Protein AF-A0A7S1YFI0-F1 (afdb_monomer_lite)

Foldseek 3Di:
DDPVVVVVVVVVVVVVVVVLVVVLVVLVVVLVVLVVVLVVLVVVVVVLVVVLVVLVVVLVVLVVVLVVLVVVDDDPVSVVVNVVSVVVNVVSVVVNVVSVPPPVVSVVVSVVSVVVSVVSVVVSVVSVVVVVVVVVVVVVVVVVVVVVVVVDPDDDDDDDDDPPVVVVVVVVVVVVVVVVVVVVVVVVVVVVVVVVVVVVVVVVVVVVVVVVVVVVVVVVVVVVVVVVVVVVVVVVVVVVVVVVVVVVVVVVVVVVVVVVVVVVVVVVVVVVVVVVVVVVVVVVVVVVVVVVVVVVVVVVVVVVVVVVVVVVVVVVVVVVVVVVVVVVVVVVVD

Radius of gyration: 66.0 Å; chains: 1; bounding box: 142×29×218 Å

Secondary structure (DSSP, 8-state):
--HHHHHHHHHHHHHHHHHHHHHHHHHHHHHHHHHHHHHHHHHHHHHHHHHHHHHHHHHHHHHHHHHHHHHT---HHHHHHHHHHHHHHHHHHHHHHHHSS--HHHHHHHHHHHHHHHHHHHHHHHHHHHHHHHHHHHHHHHHHHHHHHTT---------S-HHHHHHHHHHHHHHHHHHHHHHHHHHHHHHHHHHHHHHHHHHHHHHHHHHHHHHHHHHHHHHHHHHHHHHHHHHHHHHHHHHHHHHHHHHHHHHHHHHHHHHHHHHHHHHHHHHHHHHHHHHHHHHHHHHHHHHHHHHHHHHHHHHHHHHHHHHHHHHHHHHHHHHHHHHT-

pLDDT: mean 72.21, std 14.84, range [35.88, 96.75]

Structure (mmCIF, N/CA/C/O backbone):
data_AF-A0A7S1YFI0-F1
#
_entry.id   AF-A0A7S1YFI0-F1
#
loop_
_atom_site.group_PDB
_atom_site.id
_atom_site.type_symbol
_atom_site.label_atom_id
_atom_site.label_alt_id
_atom_site.label_comp_id
_atom_site.label_asym_id
_atom_site.label_entity_id
_atom_site.label_seq_id
_atom_site.pdbx_PDB_ins_code
_atom_site.Cartn_x
_atom_site.Cartn_y
_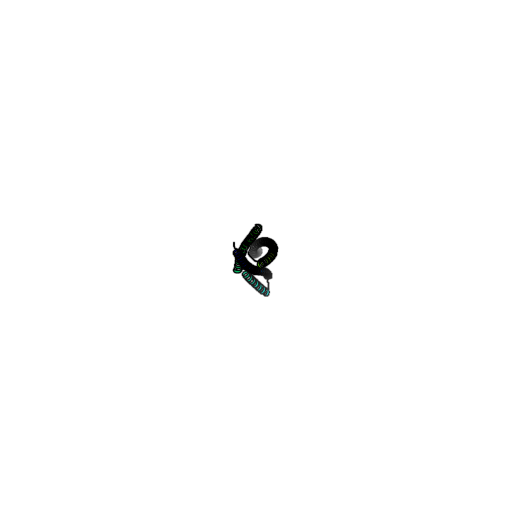atom_site.Cartn_z
_atom_site.occupancy
_atom_site.B_iso_or_equiv
_atom_site.auth_seq_id
_atom_site.auth_comp_id
_atom_site.auth_asym_id
_atom_site.auth_atom_id
_atom_site.pdbx_PDB_model_num
ATOM 1 N N . MET A 1 1 ? 54.378 -9.263 -63.461 1.00 46.38 1 MET A N 1
ATOM 2 C CA . MET A 1 1 ? 52.920 -9.488 -63.577 1.00 46.38 1 MET A CA 1
ATOM 3 C C . MET A 1 1 ? 52.459 -8.935 -64.912 1.00 46.38 1 MET A C 1
ATOM 5 O O . MET A 1 1 ? 52.900 -7.852 -65.271 1.00 46.38 1 MET A O 1
ATOM 9 N N . SER A 1 2 ? 51.652 -9.676 -65.674 1.00 42.69 2 SER A N 1
ATOM 10 C CA . SER A 1 2 ? 51.083 -9.164 -66.926 1.00 42.69 2 SER A CA 1
ATOM 11 C C . SER A 1 2 ? 49.964 -8.160 -66.623 1.00 42.69 2 SER A C 1
ATOM 13 O O . SER A 1 2 ? 49.268 -8.286 -65.617 1.00 42.69 2 SER A O 1
ATOM 15 N N . ILE A 1 3 ? 49.768 -7.175 -67.504 1.00 45.53 3 ILE A N 1
ATOM 16 C CA . ILE A 1 3 ? 48.687 -6.177 -67.394 1.00 45.53 3 ILE A CA 1
ATOM 17 C C . ILE A 1 3 ? 47.308 -6.860 -67.301 1.00 45.53 3 ILE A C 1
ATOM 19 O O . ILE A 1 3 ? 46.443 -6.390 -66.566 1.00 45.53 3 ILE A O 1
ATOM 23 N N . SER A 1 4 ? 47.128 -8.007 -67.967 1.00 50.00 4 SER A N 1
ATOM 24 C CA . SER A 1 4 ? 45.922 -8.838 -67.840 1.00 50.00 4 SER A CA 1
ATOM 25 C C . SER A 1 4 ? 45.726 -9.412 -66.433 1.00 50.00 4 SER A C 1
ATOM 27 O O . SER A 1 4 ? 44.608 -9.369 -65.934 1.00 50.00 4 SER A O 1
ATOM 29 N N . GLY A 1 5 ? 46.791 -9.859 -65.754 1.00 45.31 5 GLY A N 1
ATOM 30 C CA . GLY A 1 5 ? 46.689 -10.382 -64.384 1.00 45.31 5 GLY A CA 1
ATOM 31 C C . GLY A 1 5 ? 46.250 -9.320 -63.370 1.00 45.31 5 GLY A C 1
ATOM 32 O O . GLY A 1 5 ? 45.408 -9.585 -62.522 1.00 45.31 5 GLY A O 1
ATOM 33 N N . LEU A 1 6 ? 46.726 -8.079 -63.520 1.00 48.00 6 LEU A N 1
ATOM 34 C CA . LEU A 1 6 ? 46.304 -6.952 -62.673 1.00 48.00 6 LEU A CA 1
ATOM 35 C C . LEU A 1 6 ? 44.862 -6.486 -62.953 1.00 48.00 6 LEU A C 1
ATOM 37 O O . LEU A 1 6 ? 44.230 -5.874 -62.090 1.00 48.00 6 LEU A O 1
ATOM 41 N N . GLN A 1 7 ? 44.338 -6.724 -64.160 1.00 46.34 7 GLN A N 1
ATOM 42 C CA . GLN A 1 7 ? 42.940 -6.433 -64.498 1.00 46.34 7 GLN A CA 1
ATOM 43 C C . GLN A 1 7 ? 41.982 -7.493 -63.945 1.00 46.34 7 GLN A C 1
ATOM 45 O O . GLN A 1 7 ? 40.909 -7.131 -63.464 1.00 46.34 7 GLN A O 1
ATOM 50 N N . GLU A 1 8 ? 42.376 -8.767 -63.970 1.00 54.53 8 GLU A N 1
ATOM 51 C CA . GLU A 1 8 ? 41.622 -9.864 -63.351 1.00 54.53 8 GLU A CA 1
ATOM 52 C C . GLU A 1 8 ? 41.563 -9.718 -61.826 1.00 54.53 8 GLU A C 1
ATOM 54 O O . GLU A 1 8 ? 40.485 -9.809 -61.244 1.00 54.53 8 GLU A O 1
ATOM 59 N N . GLU A 1 9 ? 42.680 -9.376 -61.183 1.00 51.25 9 GLU A N 1
ATOM 60 C CA . GLU A 1 9 ? 42.751 -9.148 -59.733 1.00 51.25 9 GLU A CA 1
ATOM 61 C C . GLU A 1 9 ? 41.905 -7.938 -59.292 1.00 51.25 9 GLU A C 1
ATOM 63 O O . GLU A 1 9 ? 41.183 -7.994 -58.298 1.00 51.25 9 GLU A O 1
ATOM 68 N N . LYS A 1 10 ? 41.877 -6.863 -60.096 1.00 52.34 10 LYS A N 1
ATOM 69 C CA . LYS A 1 10 ? 40.980 -5.717 -59.866 1.00 52.34 10 LYS A CA 1
ATOM 70 C C . LYS A 1 10 ? 39.500 -6.100 -59.982 1.00 52.34 10 LYS A C 1
ATOM 72 O O . LYS A 1 10 ? 38.687 -5.611 -59.201 1.00 52.34 10 LYS A O 1
ATOM 77 N N . LEU A 1 11 ? 39.133 -6.918 -60.970 1.00 58.50 11 LEU A N 1
ATOM 78 C CA . LEU A 1 11 ? 37.756 -7.401 -61.129 1.00 58.50 11 LEU A CA 1
ATOM 79 C C . LEU A 1 11 ? 37.345 -8.308 -59.962 1.00 58.50 11 LEU A C 1
ATOM 81 O O . LEU A 1 11 ? 36.217 -8.197 -59.487 1.00 58.50 11 LEU A O 1
ATOM 85 N N . HIS A 1 12 ? 38.268 -9.135 -59.466 1.00 57.12 12 HIS A N 1
ATOM 86 C CA . HIS A 1 12 ? 38.053 -9.985 -58.298 1.00 57.12 12 HIS A CA 1
ATOM 87 C C . HIS A 1 12 ? 37.793 -9.161 -57.029 1.00 57.12 12 HIS A C 1
ATOM 89 O O . HIS A 1 12 ? 36.761 -9.341 -56.388 1.00 57.12 12 HIS A O 1
ATOM 95 N N . LEU A 1 13 ? 38.657 -8.187 -56.723 1.00 54.78 13 LEU A N 1
ATOM 96 C CA . LEU A 1 13 ? 38.507 -7.313 -55.551 1.00 54.78 13 LEU A CA 1
ATOM 97 C C . LEU A 1 13 ? 37.225 -6.467 -55.607 1.00 54.78 13 LEU A C 1
ATOM 99 O O . LEU A 1 13 ? 36.576 -6.242 -54.589 1.00 54.78 13 LEU A O 1
ATOM 103 N N . LEU A 1 14 ? 36.819 -6.012 -56.799 1.00 54.78 14 LEU A N 1
ATOM 104 C CA . LEU A 1 14 ? 35.544 -5.305 -56.975 1.00 54.78 14 LEU A CA 1
ATOM 105 C C . LEU A 1 14 ? 34.332 -6.222 -56.750 1.00 54.78 14 LEU A C 1
ATOM 107 O O . LEU A 1 14 ? 33.317 -5.763 -56.227 1.00 54.78 14 LEU A O 1
ATOM 111 N N . SER A 1 15 ? 34.434 -7.499 -57.127 1.00 55.19 15 SER A N 1
ATOM 112 C CA . SER A 1 15 ? 33.397 -8.501 -56.868 1.00 55.19 15 SER A CA 1
ATOM 113 C C . SER A 1 15 ? 33.282 -8.821 -55.378 1.00 55.19 15 SER A C 1
ATOM 115 O O . SER A 1 15 ? 32.170 -8.894 -54.860 1.00 55.19 15 SER A O 1
ATOM 117 N N . GLU A 1 16 ? 34.407 -8.977 -54.677 1.00 57.81 16 GLU A N 1
ATOM 118 C CA . GLU A 1 16 ? 34.433 -9.191 -53.223 1.00 57.81 16 GLU A CA 1
ATOM 119 C C . GLU A 1 16 ? 33.838 -7.999 -52.473 1.00 57.81 16 GLU A C 1
ATOM 121 O O . GLU A 1 16 ? 32.920 -8.182 -51.678 1.00 57.81 16 GLU A O 1
ATOM 126 N N . LEU A 1 17 ? 34.243 -6.772 -52.822 1.00 56.78 17 LEU A N 1
ATOM 127 C CA . LEU A 1 17 ? 33.685 -5.552 -52.234 1.00 56.78 17 LEU A CA 1
ATOM 128 C C . LEU A 1 17 ? 32.169 -5.427 -52.480 1.00 56.78 17 LEU A C 1
ATOM 130 O O . LEU A 1 17 ? 31.437 -4.891 -51.647 1.00 56.78 17 LEU A O 1
ATOM 134 N N . SER A 1 18 ? 31.679 -5.894 -53.632 1.00 58.00 18 SER A N 1
ATOM 135 C CA . SER A 1 18 ? 30.244 -5.902 -53.936 1.00 58.00 18 SER A CA 1
ATOM 136 C C . SER A 1 18 ? 29.481 -6.885 -53.048 1.00 58.00 18 SER A C 1
ATOM 138 O O . SER A 1 18 ? 28.455 -6.508 -52.486 1.00 58.00 18 SER A O 1
ATOM 140 N N . MET A 1 19 ? 29.986 -8.113 -52.891 1.00 63.28 19 MET A N 1
ATOM 141 C CA . MET A 1 19 ? 29.370 -9.126 -52.022 1.00 63.28 19 MET A CA 1
ATOM 142 C C . MET A 1 19 ? 29.400 -8.702 -50.552 1.00 63.28 19 MET A C 1
ATOM 144 O O . MET A 1 19 ? 28.425 -8.877 -49.827 1.00 63.28 19 MET A O 1
ATOM 148 N N . GLU A 1 20 ? 30.496 -8.087 -50.115 1.00 58.03 20 GLU A N 1
ATOM 149 C CA . GLU A 1 20 ? 30.641 -7.604 -48.747 1.00 58.03 20 GLU A CA 1
ATOM 150 C C . GLU A 1 20 ? 29.668 -6.452 -48.447 1.00 58.03 20 GLU A C 1
ATOM 152 O O . GLU A 1 20 ? 29.064 -6.411 -47.375 1.00 58.03 20 GLU A O 1
ATOM 157 N N . LYS A 1 21 ? 29.426 -5.544 -49.405 1.00 58.19 21 LYS A N 1
ATOM 158 C CA . LYS A 1 21 ? 28.393 -4.498 -49.277 1.00 58.19 21 LYS A CA 1
ATOM 159 C C . LYS A 1 21 ? 26.980 -5.070 -49.188 1.00 58.19 21 LYS A C 1
ATOM 161 O O . LYS A 1 21 ? 26.171 -4.555 -48.417 1.00 58.19 21 LYS A O 1
ATOM 166 N N . GLU A 1 22 ? 26.688 -6.114 -49.956 1.00 65.06 22 GLU A N 1
ATOM 167 C CA . GLU A 1 22 ? 25.392 -6.796 -49.923 1.00 65.06 22 GLU A CA 1
ATOM 168 C C . GLU A 1 22 ? 25.167 -7.451 -48.550 1.00 65.06 22 GLU A C 1
ATOM 170 O O . GLU A 1 22 ? 24.160 -7.165 -47.898 1.00 65.06 22 GLU A O 1
ATOM 175 N N . LEU A 1 23 ? 26.171 -8.166 -48.027 1.00 66.31 23 LEU A N 1
ATOM 176 C CA . LEU A 1 23 ? 26.149 -8.770 -46.689 1.00 66.31 23 LEU A CA 1
ATOM 177 C C . LEU A 1 23 ? 25.939 -7.730 -45.572 1.00 66.31 23 LEU A C 1
ATOM 179 O O . LEU A 1 23 ? 25.140 -7.934 -44.653 1.00 66.31 23 LEU A O 1
ATOM 183 N N . HIS A 1 24 ? 26.619 -6.583 -45.657 1.00 61.47 24 HIS A N 1
ATOM 184 C CA . HIS A 1 24 ? 26.425 -5.475 -44.719 1.00 61.47 24 HIS A CA 1
ATOM 185 C C . HIS A 1 24 ? 25.005 -4.907 -44.791 1.00 61.47 24 HIS A C 1
ATOM 187 O O . HIS A 1 24 ? 24.393 -4.659 -43.752 1.00 61.47 24 HIS A O 1
ATOM 193 N N . SER A 1 25 ? 24.461 -4.722 -45.998 1.00 63.81 25 SER A N 1
ATOM 194 C CA . SER A 1 25 ? 23.105 -4.195 -46.182 1.00 63.81 25 SER A CA 1
ATOM 195 C C . SER A 1 25 ? 22.034 -5.134 -45.616 1.00 63.81 25 SER A C 1
ATOM 197 O O . SER A 1 25 ? 21.112 -4.680 -44.935 1.00 63.81 25 SER A O 1
ATOM 199 N N . GLU A 1 26 ? 22.198 -6.447 -45.796 1.00 66.94 26 GLU A N 1
ATOM 200 C CA . GLU A 1 26 ? 21.314 -7.455 -45.210 1.00 66.94 26 GLU A CA 1
ATOM 201 C C . GLU A 1 26 ? 21.408 -7.477 -43.682 1.00 66.94 26 GLU A C 1
ATOM 203 O O . GLU A 1 26 ? 20.386 -7.569 -42.995 1.00 66.94 26 GLU A O 1
ATOM 208 N N . THR A 1 27 ? 22.622 -7.343 -43.140 1.00 62.91 27 THR A N 1
ATOM 209 C CA . THR A 1 27 ? 22.862 -7.334 -41.691 1.00 62.91 27 THR A CA 1
ATOM 210 C C . THR A 1 27 ? 22.254 -6.093 -41.031 1.00 62.91 27 THR A C 1
ATOM 212 O O . THR A 1 27 ? 21.595 -6.209 -39.997 1.00 62.91 27 THR A O 1
ATOM 215 N N . ILE A 1 28 ? 22.386 -4.919 -41.657 1.00 63.44 28 ILE A N 1
ATOM 216 C CA . ILE A 1 28 ? 21.744 -3.675 -41.202 1.00 63.44 28 ILE A CA 1
ATOM 217 C C . ILE A 1 28 ? 20.218 -3.817 -41.238 1.00 63.44 28 ILE A C 1
ATOM 219 O O . ILE A 1 28 ? 19.556 -3.557 -40.236 1.00 63.44 28 ILE A O 1
ATOM 223 N N . GLY A 1 29 ? 19.656 -4.311 -42.345 1.00 65.75 29 GLY A N 1
ATOM 224 C CA . GLY A 1 29 ? 18.208 -4.499 -42.459 1.00 65.75 29 GLY A CA 1
ATOM 225 C C . GLY A 1 29 ? 17.648 -5.531 -41.471 1.00 65.75 29 GLY A C 1
ATOM 226 O O . GLY A 1 29 ? 16.492 -5.434 -41.056 1.00 65.75 29 GLY A O 1
ATOM 227 N N . ARG A 1 30 ? 18.447 -6.526 -41.068 1.00 67.44 30 ARG A N 1
ATOM 228 C CA . ARG A 1 30 ? 18.089 -7.470 -40.002 1.00 67.44 30 ARG A CA 1
ATOM 229 C C . ARG A 1 30 ? 18.109 -6.801 -38.625 1.00 67.44 30 ARG A C 1
ATOM 231 O O . ARG A 1 30 ? 17.160 -6.983 -37.868 1.00 67.44 30 ARG A O 1
ATOM 238 N N . LEU A 1 31 ? 19.137 -6.008 -38.330 1.00 63.75 31 LEU A N 1
ATOM 239 C CA . LEU A 1 31 ? 19.248 -5.247 -37.083 1.00 63.75 31 LEU A CA 1
ATOM 240 C C . LEU A 1 31 ? 18.097 -4.261 -36.890 1.00 63.75 31 LEU A C 1
ATOM 242 O O . LEU A 1 31 ? 17.568 -4.146 -35.790 1.00 63.75 31 LEU A O 1
ATOM 246 N N . GLU A 1 32 ? 17.691 -3.561 -37.948 1.00 68.69 32 GLU A N 1
ATOM 247 C CA . GLU A 1 32 ? 16.555 -2.636 -37.898 1.00 68.69 32 GLU A CA 1
ATOM 248 C C . GLU A 1 32 ? 15.258 -3.369 -37.538 1.00 68.69 32 GLU A C 1
ATOM 250 O O . GLU A 1 32 ? 14.556 -2.951 -36.618 1.00 68.69 32 GLU A O 1
ATOM 255 N N . ARG A 1 33 ? 14.997 -4.526 -38.161 1.00 72.56 33 ARG A N 1
ATOM 256 C CA . ARG A 1 33 ? 13.838 -5.373 -37.828 1.00 72.56 33 ARG A CA 1
ATOM 257 C C . ARG A 1 33 ? 13.882 -5.899 -36.393 1.00 72.56 33 ARG A C 1
ATOM 259 O O . ARG A 1 33 ? 12.859 -5.923 -35.713 1.00 72.56 33 ARG A O 1
ATOM 266 N N . GLU A 1 34 ? 15.053 -6.319 -35.916 1.00 69.25 34 GLU A N 1
ATOM 267 C CA . GLU A 1 34 ? 15.227 -6.782 -34.534 1.00 69.25 34 GLU A CA 1
ATOM 268 C C . GLU A 1 34 ? 15.030 -5.630 -33.530 1.00 69.25 34 GLU A C 1
ATOM 270 O O . GLU A 1 34 ? 14.376 -5.813 -32.500 1.00 69.25 34 GLU A O 1
ATOM 275 N N . ARG A 1 35 ? 15.496 -4.416 -33.851 1.00 65.69 35 ARG A N 1
ATOM 276 C CA . ARG A 1 35 ? 15.254 -3.205 -33.049 1.00 65.69 35 ARG A CA 1
ATOM 277 C C . ARG A 1 35 ? 13.781 -2.815 -33.013 1.00 65.69 35 ARG A C 1
ATOM 279 O O . ARG A 1 35 ? 13.280 -2.495 -31.938 1.00 65.69 35 ARG A O 1
ATOM 286 N N . GLU A 1 36 ? 13.078 -2.879 -34.140 1.00 74.19 36 GLU A N 1
ATOM 287 C CA . GLU A 1 36 ? 11.632 -2.633 -34.202 1.00 74.19 36 GLU A CA 1
ATOM 288 C C . GLU A 1 36 ? 10.844 -3.646 -33.361 1.00 74.19 36 GLU A C 1
ATOM 290 O O . GLU A 1 36 ? 9.945 -3.261 -32.612 1.00 74.19 36 GLU A O 1
ATOM 295 N N . ALA A 1 37 ? 11.214 -4.929 -33.407 1.00 69.56 37 ALA A N 1
ATOM 296 C CA . ALA A 1 37 ? 10.586 -5.966 -32.589 1.00 69.56 37 ALA A CA 1
ATOM 297 C C . ALA A 1 37 ? 10.824 -5.745 -31.082 1.00 69.56 37 ALA A C 1
ATOM 299 O O . ALA A 1 37 ? 9.901 -5.876 -30.269 1.00 69.56 37 ALA A O 1
ATOM 300 N N . VAL A 1 38 ? 12.045 -5.356 -30.695 1.00 67.81 38 VAL A N 1
ATOM 301 C CA . VAL A 1 38 ? 12.356 -4.974 -29.308 1.00 67.81 38 VAL A CA 1
ATOM 302 C C . VAL A 1 38 ? 11.556 -3.735 -28.897 1.00 67.81 38 VAL A C 1
ATOM 304 O O . VAL A 1 38 ? 10.993 -3.724 -27.807 1.00 67.81 38 VAL A O 1
ATOM 307 N N . ALA A 1 39 ? 11.440 -2.726 -29.761 1.00 70.56 39 ALA A N 1
ATOM 308 C CA . ALA A 1 39 ? 10.664 -1.519 -29.480 1.00 70.56 39 ALA A CA 1
ATOM 309 C C . ALA A 1 39 ? 9.167 -1.825 -29.275 1.00 70.56 39 ALA A C 1
ATOM 311 O O . ALA A 1 39 ? 8.562 -1.359 -28.305 1.00 70.56 39 ALA A O 1
ATOM 312 N N . ALA A 1 40 ? 8.579 -2.659 -30.136 1.00 70.25 40 ALA A N 1
ATOM 313 C CA . ALA A 1 40 ? 7.179 -3.069 -30.039 1.00 70.25 40 ALA A CA 1
ATOM 314 C C . ALA A 1 40 ? 6.889 -3.845 -28.743 1.00 70.25 40 ALA A C 1
ATOM 316 O O . ALA A 1 40 ? 5.919 -3.555 -28.041 1.00 70.25 40 ALA A O 1
ATOM 317 N N . THR A 1 41 ? 7.762 -4.789 -28.381 1.00 67.25 41 THR A N 1
ATOM 318 C CA . THR A 1 41 ? 7.628 -5.556 -27.131 1.00 67.25 41 THR A CA 1
ATOM 319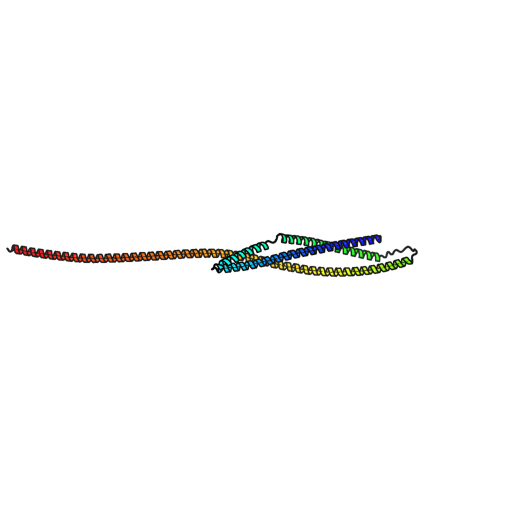 C C . THR A 1 41 ? 7.834 -4.681 -25.893 1.00 67.25 41 THR A C 1
ATOM 321 O O . THR A 1 41 ? 7.103 -4.833 -24.913 1.00 67.25 41 THR A O 1
ATOM 324 N N . THR A 1 42 ? 8.751 -3.705 -25.926 1.00 66.31 42 THR A N 1
ATOM 325 C CA . THR A 1 42 ? 8.888 -2.731 -24.828 1.00 66.31 42 THR A CA 1
ATOM 326 C C . THR A 1 42 ? 7.658 -1.845 -24.667 1.00 66.31 42 THR A C 1
ATOM 328 O O . THR A 1 42 ? 7.206 -1.668 -23.539 1.00 66.31 42 THR A O 1
ATOM 331 N N . ALA A 1 43 ? 7.075 -1.356 -25.765 1.00 71.00 43 ALA A N 1
ATOM 332 C CA . ALA A 1 43 ? 5.864 -0.540 -25.718 1.00 71.00 43 ALA A CA 1
ATOM 333 C C . ALA A 1 43 ? 4.666 -1.333 -25.164 1.00 71.00 43 ALA A C 1
ATOM 335 O O . ALA A 1 43 ? 3.899 -0.815 -24.356 1.00 71.00 43 ALA A O 1
ATOM 336 N N . SER A 1 44 ? 4.541 -2.612 -25.536 1.00 72.06 44 SER A N 1
ATOM 337 C CA . SER A 1 44 ? 3.521 -3.512 -24.982 1.00 72.06 44 SER A CA 1
ATOM 338 C C . SER A 1 44 ? 3.673 -3.684 -23.466 1.00 72.06 44 SER A C 1
ATOM 340 O O . SER A 1 44 ? 2.702 -3.549 -22.724 1.00 72.06 44 SER A O 1
ATOM 342 N N . LEU A 1 45 ? 4.901 -3.912 -22.984 1.00 69.81 45 LEU A N 1
ATOM 343 C CA . LEU A 1 45 ? 5.189 -4.042 -21.551 1.00 69.81 45 LEU A CA 1
ATOM 344 C C . LEU A 1 45 ? 4.957 -2.738 -20.773 1.00 69.81 45 LEU A C 1
ATOM 346 O O . LEU A 1 45 ? 4.578 -2.778 -19.604 1.00 69.81 45 LEU A O 1
ATOM 350 N N . GLU A 1 46 ? 5.206 -1.579 -21.382 1.00 73.19 46 GLU A N 1
ATOM 351 C CA . GLU A 1 46 ? 4.906 -0.278 -20.773 1.00 73.19 46 GLU A CA 1
ATOM 352 C C . GLU A 1 46 ? 3.397 -0.038 -20.666 1.00 73.19 46 GLU A C 1
ATOM 354 O O . GLU A 1 46 ? 2.927 0.325 -19.589 1.00 73.19 46 GLU A O 1
ATOM 359 N N . ALA A 1 47 ? 2.626 -0.354 -21.710 1.00 74.31 47 ALA A N 1
ATOM 360 C CA . ALA A 1 47 ? 1.167 -0.268 -21.675 1.00 74.31 47 ALA A CA 1
ATOM 361 C C . ALA A 1 47 ? 0.548 -1.204 -20.617 1.00 74.31 47 ALA A C 1
ATOM 363 O O . ALA A 1 47 ? -0.393 -0.825 -19.916 1.00 74.31 47 ALA A O 1
ATOM 364 N N . GLU A 1 48 ? 1.089 -2.415 -20.445 1.00 69.12 48 GLU A N 1
ATOM 365 C CA . GLU A 1 48 ? 0.663 -3.314 -19.365 1.00 69.12 48 GLU A CA 1
ATOM 366 C C . GLU A 1 48 ? 0.985 -2.753 -17.976 1.00 69.12 48 GLU A C 1
ATOM 368 O O . GLU A 1 48 ? 0.151 -2.835 -17.073 1.00 69.12 48 GLU A O 1
ATOM 373 N N . ARG A 1 49 ? 2.154 -2.126 -17.794 1.00 75.75 49 ARG A N 1
ATOM 374 C CA . ARG A 1 49 ? 2.512 -1.466 -16.527 1.00 75.75 49 ARG A CA 1
ATOM 375 C C . ARG A 1 49 ? 1.579 -0.307 -16.201 1.00 75.75 49 ARG A C 1
ATOM 377 O O . ARG A 1 49 ? 1.147 -0.196 -15.059 1.00 75.75 49 ARG A O 1
ATOM 384 N N . GLU A 1 50 ? 1.249 0.526 -17.183 1.00 81.25 50 GLU A N 1
ATOM 385 C CA . GLU A 1 50 ? 0.281 1.616 -17.014 1.00 81.25 50 GLU A CA 1
ATOM 386 C C . GLU A 1 50 ? -1.120 1.092 -16.676 1.00 81.25 50 GLU A C 1
ATOM 388 O O . GLU A 1 50 ? -1.836 1.668 -15.857 1.00 81.25 50 GLU A O 1
ATOM 393 N N . ARG A 1 51 ? -1.511 -0.046 -17.256 1.00 78.12 51 ARG A N 1
ATOM 394 C CA . ARG A 1 51 ? -2.772 -0.706 -16.914 1.00 78.12 51 ARG A CA 1
ATOM 395 C C . ARG A 1 51 ? -2.780 -1.224 -15.475 1.00 78.12 51 ARG A C 1
ATOM 397 O O . ARG A 1 51 ? -3.795 -1.088 -14.797 1.00 78.12 51 ARG A O 1
ATOM 404 N N . VAL A 1 52 ? -1.674 -1.801 -15.001 1.00 75.25 52 VAL A N 1
ATOM 405 C CA . VAL A 1 52 ? -1.535 -2.256 -13.608 1.00 75.25 52 VAL A CA 1
ATOM 406 C C . VAL A 1 52 ? -1.647 -1.077 -12.642 1.00 75.25 52 VAL A C 1
ATOM 408 O O . VAL A 1 52 ? -2.462 -1.141 -11.726 1.00 75.25 52 VAL A O 1
ATOM 411 N N . THR A 1 53 ? -0.925 0.023 -12.874 1.00 77.50 53 THR A N 1
ATOM 412 C CA . THR A 1 53 ? -0.989 1.202 -11.989 1.00 77.50 53 THR A CA 1
ATOM 413 C C . THR A 1 53 ? -2.382 1.832 -11.961 1.00 77.50 53 THR A C 1
ATOM 415 O O . THR A 1 53 ? -2.855 2.252 -10.903 1.00 77.50 53 THR A O 1
ATOM 418 N N . PHE A 1 54 ? -3.078 1.857 -13.101 1.00 82.94 54 PHE A N 1
ATOM 419 C CA . PHE A 1 54 ? -4.469 2.299 -13.171 1.00 82.94 54 PHE A CA 1
ATOM 420 C C . PHE A 1 54 ? -5.400 1.412 -12.325 1.00 82.94 54 PHE A C 1
ATOM 422 O O . PHE A 1 54 ? -6.168 1.925 -11.509 1.00 82.94 54 PHE A O 1
ATOM 429 N N . LEU A 1 55 ? -5.301 0.086 -12.473 1.00 76.56 55 LEU A N 1
ATOM 430 C CA . LEU A 1 55 ? -6.115 -0.874 -11.718 1.00 76.56 55 LEU A CA 1
ATOM 431 C C . LEU A 1 55 ? -5.832 -0.824 -10.208 1.00 76.56 55 LEU A C 1
ATOM 433 O O . LEU A 1 55 ? -6.755 -0.971 -9.407 1.00 76.56 55 LEU A O 1
ATOM 437 N N . GLU A 1 56 ? -4.582 -0.590 -9.800 1.00 76.81 56 GLU A N 1
ATOM 438 C CA . GLU A 1 56 ? -4.212 -0.399 -8.391 1.00 76.81 56 GLU A CA 1
ATOM 439 C C . GLU A 1 56 ? -4.896 0.833 -7.787 1.00 76.81 56 GLU A C 1
ATOM 441 O O . GLU A 1 56 ? -5.492 0.742 -6.708 1.00 76.81 56 GLU A O 1
ATOM 446 N N . ALA A 1 57 ? -4.884 1.961 -8.503 1.00 84.38 57 ALA A N 1
ATOM 447 C CA . ALA A 1 57 ? -5.544 3.189 -8.065 1.00 84.38 57 ALA A CA 1
ATOM 448 C C . ALA A 1 57 ? -7.073 3.022 -7.963 1.00 84.38 57 ALA A C 1
ATOM 450 O O . ALA A 1 57 ? -7.699 3.478 -7.000 1.00 84.38 57 ALA A O 1
ATOM 451 N N . GLU A 1 58 ? -7.686 2.335 -8.930 1.00 85.62 58 GLU A N 1
ATOM 452 C CA . GLU A 1 58 ? -9.127 2.065 -8.939 1.00 85.62 58 GLU A CA 1
ATOM 453 C C . GLU A 1 58 ? -9.538 1.111 -7.805 1.00 85.62 58 GLU A C 1
ATOM 455 O O . GLU A 1 58 ? -10.550 1.327 -7.122 1.00 85.62 58 GLU A O 1
ATOM 460 N N . LEU A 1 59 ? -8.712 0.100 -7.525 1.00 83.44 59 LEU A N 1
ATOM 461 C CA . LEU A 1 59 ? -8.902 -0.816 -6.406 1.00 83.44 59 LEU A CA 1
ATOM 462 C C . LEU A 1 59 ? -8.832 -0.077 -5.063 1.00 83.44 59 LEU A C 1
ATOM 464 O O . LEU A 1 59 ? -9.682 -0.305 -4.197 1.00 83.44 59 LEU A O 1
ATOM 468 N N . GLU A 1 60 ? -7.855 0.813 -4.879 1.00 85.44 60 GLU A N 1
ATOM 469 C CA . GLU A 1 60 ? -7.713 1.604 -3.654 1.00 85.44 60 GLU A CA 1
ATOM 470 C C . GLU A 1 60 ? -8.917 2.534 -3.442 1.00 85.44 60 GLU A C 1
ATOM 472 O O . GLU A 1 60 ? -9.521 2.544 -2.362 1.00 85.44 60 GLU A O 1
ATOM 477 N N . ALA A 1 61 ? -9.341 3.252 -4.487 1.00 85.94 61 ALA A N 1
ATOM 478 C CA . ALA A 1 61 ? -10.512 4.124 -4.436 1.00 85.94 61 ALA A CA 1
ATOM 479 C C . ALA A 1 61 ? -11.787 3.351 -4.048 1.00 85.94 61 ALA A C 1
ATOM 481 O O . ALA A 1 61 ? -12.555 3.785 -3.177 1.00 85.94 61 ALA A O 1
ATOM 482 N N . THR A 1 62 ? -11.982 2.172 -4.642 1.00 80.50 62 THR A N 1
ATOM 483 C CA . THR A 1 62 ? -13.137 1.303 -4.382 1.00 80.50 62 THR A CA 1
ATOM 484 C C . THR A 1 62 ? -13.110 0.728 -2.962 1.00 80.50 62 THR A C 1
ATOM 486 O O . THR A 1 62 ? -14.136 0.706 -2.277 1.00 80.50 62 THR A O 1
ATOM 489 N N . GLN A 1 63 ? -11.935 0.347 -2.449 1.00 81.12 63 GLN A N 1
ATOM 490 C CA . GLN A 1 63 ? -11.770 -0.100 -1.060 1.00 81.12 63 GLN A CA 1
ATOM 491 C C . GLN A 1 63 ? -12.064 1.019 -0.050 1.00 81.12 63 GLN A C 1
ATOM 493 O O . GLN A 1 63 ? -12.731 0.788 0.963 1.00 81.12 63 GLN A O 1
ATOM 498 N N . VAL A 1 64 ? -11.629 2.251 -0.328 1.00 87.19 64 VAL A N 1
ATOM 499 C CA . VAL A 1 64 ? -11.956 3.421 0.503 1.00 87.19 64 VAL A CA 1
ATOM 500 C C . VAL A 1 64 ? -13.462 3.694 0.491 1.00 87.19 64 VAL A C 1
ATOM 502 O O . VAL A 1 64 ? -14.045 3.984 1.543 1.00 87.19 64 VAL A O 1
ATOM 505 N N . ALA A 1 65 ? -14.115 3.577 -0.668 1.00 81.25 65 ALA A N 1
ATOM 506 C CA . ALA A 1 65 ? -15.564 3.722 -0.791 1.00 81.25 65 ALA A CA 1
ATOM 507 C C . ALA A 1 65 ? -16.317 2.654 0.020 1.00 81.25 65 ALA A C 1
ATOM 509 O O . ALA A 1 65 ? -17.248 2.994 0.759 1.00 81.25 65 ALA A O 1
ATOM 510 N N . LEU A 1 66 ? -15.868 1.397 -0.043 1.00 83.19 66 LEU A N 1
ATOM 511 C CA . LEU A 1 66 ? -16.411 0.283 0.734 1.00 83.19 66 LEU A CA 1
ATOM 512 C C . LEU A 1 66 ? -16.296 0.536 2.244 1.00 83.19 66 LEU A C 1
ATOM 514 O O . LEU A 1 66 ? -17.298 0.480 2.958 1.00 83.19 66 LEU A O 1
ATOM 518 N N . LEU A 1 67 ? -15.108 0.912 2.729 1.00 83.25 67 LEU A N 1
ATOM 519 C CA . LEU A 1 67 ? -14.872 1.215 4.147 1.00 83.25 67 LEU A CA 1
ATOM 520 C C . LEU A 1 67 ? -15.728 2.387 4.644 1.00 83.25 67 LEU A C 1
ATOM 522 O O . LEU A 1 67 ? -16.242 2.359 5.765 1.00 83.25 67 LEU A O 1
ATOM 526 N N . ARG A 1 68 ? -15.910 3.426 3.820 1.00 83.38 68 ARG A N 1
ATOM 527 C CA . ARG A 1 68 ? -16.799 4.555 4.140 1.00 83.38 68 ARG A CA 1
ATOM 528 C C . ARG A 1 68 ? -18.259 4.115 4.241 1.00 83.38 68 ARG A C 1
ATOM 530 O O . ARG A 1 68 ? -18.965 4.618 5.112 1.00 83.38 68 ARG A O 1
ATOM 537 N N . ARG A 1 69 ? -18.710 3.196 3.379 1.00 82.81 69 ARG A N 1
ATOM 538 C CA . ARG A 1 69 ? -20.085 2.668 3.388 1.00 82.81 69 ARG A CA 1
ATOM 539 C C . ARG A 1 69 ? -20.328 1.768 4.601 1.00 82.81 69 ARG A C 1
ATOM 541 O O . ARG A 1 69 ? -21.300 1.984 5.314 1.00 82.81 69 ARG A O 1
ATOM 548 N N . GLN A 1 70 ? -19.404 0.852 4.895 1.00 78.19 70 GLN A N 1
ATOM 549 C CA . GLN A 1 70 ? -19.475 -0.046 6.056 1.00 78.19 70 GLN A CA 1
ATOM 550 C C . GLN A 1 70 ? -19.518 0.721 7.390 1.00 78.19 70 GLN A C 1
ATOM 552 O O . GLN A 1 70 ? -20.230 0.329 8.309 1.00 78.19 70 GLN A O 1
ATOM 557 N N . ARG A 1 71 ? -18.815 1.860 7.496 1.00 81.62 71 ARG A N 1
ATOM 558 C CA . ARG A 1 71 ? -18.865 2.734 8.686 1.00 81.62 71 ARG A CA 1
ATOM 559 C C . ARG A 1 71 ? -20.178 3.505 8.852 1.00 81.62 71 ARG A C 1
ATOM 561 O O . ARG A 1 71 ? -20.471 3.940 9.958 1.00 81.62 71 ARG A O 1
ATOM 568 N N . LYS A 1 72 ? -20.943 3.703 7.777 1.00 77.94 72 LYS A N 1
ATOM 569 C CA . LYS A 1 72 ? -22.208 4.457 7.769 1.00 77.94 72 LYS A CA 1
ATOM 570 C C . LYS A 1 72 ? -23.441 3.587 8.055 1.00 77.94 72 LYS A C 1
ATOM 572 O O . LYS A 1 72 ? -24.535 4.056 7.781 1.00 77.94 72 LYS A O 1
ATOM 577 N N . GLY A 1 73 ? -23.265 2.346 8.527 1.00 59.94 73 GLY A N 1
ATOM 578 C CA . GLY A 1 73 ? -24.296 1.297 8.535 1.00 59.94 73 GLY A CA 1
ATOM 579 C C . GLY A 1 73 ? -25.715 1.764 8.883 1.00 59.94 73 GLY A C 1
ATOM 580 O O . GLY A 1 73 ? -25.884 2.607 9.761 1.00 59.94 73 GLY A O 1
ATOM 581 N N . GLY A 1 74 ? -26.733 1.207 8.212 1.00 60.31 74 GLY A N 1
ATOM 582 C CA . GLY A 1 74 ? -28.112 1.540 8.582 1.00 60.31 74 GLY A CA 1
ATOM 583 C C . GLY A 1 74 ? -29.268 0.960 7.767 1.00 60.31 74 GLY A C 1
ATOM 584 O O . GLY A 1 74 ? -30.237 0.571 8.396 1.00 60.31 74 GLY A O 1
ATOM 585 N N . ASP A 1 75 ? -29.200 0.818 6.437 1.00 59.66 75 ASP A N 1
ATOM 586 C CA . ASP A 1 75 ? -30.418 0.541 5.640 1.00 59.66 75 ASP A CA 1
ATOM 587 C C . ASP A 1 75 ? -30.237 -0.570 4.589 1.00 59.66 75 ASP A C 1
ATOM 589 O O . ASP A 1 75 ? -29.118 -0.851 4.152 1.00 59.66 75 ASP A O 1
ATOM 593 N N . ALA A 1 76 ? -31.342 -1.184 4.140 1.00 61.19 76 ALA A N 1
ATOM 594 C CA . ALA A 1 76 ? -31.351 -2.263 3.139 1.00 61.19 76 ALA A CA 1
ATOM 595 C C . ALA A 1 76 ? -30.659 -1.872 1.812 1.00 61.19 76 ALA A C 1
ATOM 597 O O . ALA A 1 76 ? -29.926 -2.677 1.238 1.00 61.19 76 ALA A O 1
ATOM 598 N N . GLU A 1 77 ? -30.796 -0.614 1.375 1.00 61.50 77 GLU A N 1
ATOM 599 C CA . GLU A 1 77 ? -30.066 -0.067 0.215 1.00 61.50 77 GLU A CA 1
ATOM 600 C C . GLU A 1 77 ? -28.550 0.030 0.458 1.00 61.50 77 GLU A C 1
ATOM 602 O O . GLU A 1 77 ? -27.745 -0.155 -0.459 1.00 61.50 77 GLU A O 1
ATOM 607 N N . GLY A 1 78 ? -28.142 0.278 1.706 1.00 64.81 78 GLY A N 1
ATOM 608 C CA . GLY A 1 78 ? -26.740 0.284 2.115 1.00 64.81 78 GLY A CA 1
ATOM 609 C C . GLY A 1 78 ? -26.110 -1.107 2.051 1.00 64.81 78 GLY A C 1
ATOM 610 O O . GLY A 1 78 ? -24.946 -1.219 1.671 1.00 64.81 78 GLY A O 1
ATOM 611 N N . GLY A 1 79 ? -26.884 -2.155 2.351 1.00 73.06 79 GLY A N 1
ATOM 612 C CA . GLY A 1 79 ? -26.470 -3.553 2.209 1.00 73.06 79 GLY A CA 1
ATOM 613 C C . GLY A 1 79 ? -26.175 -3.935 0.756 1.00 73.06 79 GLY A C 1
ATOM 614 O O . GLY A 1 79 ? -25.088 -4.431 0.469 1.00 73.06 79 GLY A O 1
ATOM 615 N N . GLU A 1 80 ? -27.079 -3.618 -0.179 1.00 77.94 80 GLU A N 1
ATOM 616 C CA . GLU A 1 80 ? -26.846 -3.872 -1.612 1.00 77.94 80 GLU A CA 1
ATOM 617 C C . GLU A 1 80 ? -25.615 -3.136 -2.151 1.00 77.94 80 GLU A C 1
ATOM 619 O O . GLU A 1 80 ? -24.844 -3.691 -2.934 1.00 77.94 80 GLU A O 1
ATOM 624 N N . GLN A 1 81 ? -25.406 -1.882 -1.748 1.00 76.56 81 GLN A N 1
ATOM 625 C CA . GLN A 1 81 ? -24.251 -1.103 -2.201 1.00 76.56 81 GLN A CA 1
ATOM 626 C C . GLN A 1 81 ? -22.930 -1.616 -1.631 1.00 76.56 81 GLN A C 1
ATOM 628 O O . GLN A 1 81 ? -21.915 -1.546 -2.321 1.00 76.56 81 GLN A O 1
ATOM 633 N N . VAL A 1 82 ? -22.929 -2.145 -0.405 1.00 81.50 82 VAL A N 1
ATOM 634 C CA . VAL A 1 82 ? -21.762 -2.834 0.162 1.00 81.50 82 VAL A CA 1
ATOM 635 C C . VAL A 1 82 ? -21.460 -4.098 -0.642 1.00 81.50 82 VAL A C 1
ATOM 637 O O . VAL A 1 82 ? -20.328 -4.250 -1.090 1.00 81.50 82 VAL A O 1
ATOM 640 N N . SER A 1 83 ? -22.461 -4.932 -0.940 1.00 81.19 83 SER A N 1
ATOM 641 C CA . SER A 1 83 ? -22.263 -6.144 -1.748 1.00 81.19 83 SER A CA 1
ATOM 642 C C . SER A 1 83 ? -21.789 -5.849 -3.177 1.00 81.19 83 SER A C 1
ATOM 644 O O . SER A 1 83 ? -20.943 -6.570 -3.703 1.00 81.19 83 SER A O 1
ATOM 646 N N . ARG A 1 84 ? -22.276 -4.769 -3.808 1.00 80.88 84 ARG A N 1
ATOM 647 C CA . ARG A 1 84 ? -21.783 -4.325 -5.127 1.00 80.88 84 ARG A CA 1
ATOM 648 C C . ARG A 1 84 ? -20.319 -3.889 -5.069 1.00 80.88 84 ARG A C 1
ATOM 650 O O . ARG A 1 84 ? -19.532 -4.321 -5.901 1.00 80.88 84 ARG A O 1
ATOM 657 N N . LEU A 1 85 ? -19.940 -3.089 -4.070 1.00 82.31 85 LEU A N 1
ATOM 658 C CA . LEU A 1 85 ? -18.551 -2.653 -3.887 1.00 82.31 85 LEU A CA 1
ATOM 659 C C . LEU A 1 85 ? -17.615 -3.824 -3.543 1.00 82.31 85 LEU A C 1
ATOM 661 O O . LEU A 1 85 ? -16.477 -3.848 -3.998 1.00 82.31 85 LEU A O 1
ATOM 665 N N . GLU A 1 86 ? -18.077 -4.817 -2.782 1.00 82.06 86 GLU A N 1
ATOM 666 C CA . GLU A 1 86 ? -17.316 -6.043 -2.506 1.00 82.06 86 GLU A CA 1
ATOM 667 C C . GLU A 1 86 ? -17.081 -6.871 -3.776 1.00 82.06 86 GLU A C 1
ATOM 669 O O . GLU A 1 86 ? -15.967 -7.354 -3.991 1.00 82.06 86 GLU A O 1
ATOM 674 N N . ALA A 1 87 ? -18.094 -6.988 -4.641 1.00 84.12 87 ALA A N 1
ATOM 675 C CA . ALA A 1 87 ? -17.965 -7.646 -5.940 1.00 84.12 87 ALA A CA 1
ATOM 676 C C . ALA A 1 87 ? -16.994 -6.899 -6.871 1.00 84.12 87 ALA A C 1
ATOM 678 O O . ALA A 1 87 ? -16.155 -7.530 -7.511 1.00 84.12 87 ALA A O 1
ATOM 679 N N . GLU A 1 88 ? -17.051 -5.565 -6.895 1.00 83.31 88 GLU A N 1
ATOM 680 C CA . GLU A 1 88 ? -16.132 -4.712 -7.661 1.00 83.31 88 GLU A CA 1
ATOM 681 C C . GLU A 1 88 ? -14.680 -4.877 -7.176 1.00 83.31 88 GLU A C 1
ATOM 683 O O . GLU A 1 88 ? -13.770 -5.076 -7.976 1.00 83.31 88 GLU A O 1
ATOM 688 N N . VAL A 1 89 ? -14.453 -4.906 -5.856 1.00 84.00 89 VAL A N 1
ATOM 689 C CA . VAL A 1 89 ? -13.125 -5.157 -5.264 1.00 84.00 89 VAL A CA 1
ATOM 690 C C . VAL A 1 89 ? -12.597 -6.546 -5.632 1.00 84.00 89 VAL A C 1
ATOM 692 O O . VAL A 1 89 ? -11.411 -6.689 -5.929 1.00 84.00 89 VAL A O 1
ATOM 695 N N . GLN A 1 90 ? -13.444 -7.579 -5.614 1.00 83.00 90 GLN A N 1
ATOM 696 C CA . GLN A 1 90 ? -13.051 -8.931 -6.031 1.00 83.00 90 GLN A CA 1
ATOM 697 C C . GLN A 1 90 ? -12.704 -8.988 -7.522 1.00 83.00 90 GLN A C 1
ATOM 699 O O . GLN A 1 90 ? -11.690 -9.580 -7.891 1.00 83.00 90 GLN A O 1
ATOM 704 N N . ARG A 1 91 ? -13.504 -8.329 -8.365 1.00 90.81 91 ARG A N 1
ATOM 705 C CA . ARG A 1 91 ? -13.263 -8.224 -9.804 1.00 90.81 91 ARG A CA 1
ATOM 706 C C . ARG A 1 91 ? -11.942 -7.513 -10.101 1.00 90.81 91 ARG A C 1
ATOM 708 O O . ARG A 1 91 ? -11.112 -8.074 -10.807 1.00 90.81 91 ARG A O 1
ATOM 715 N N . LEU A 1 92 ? -11.713 -6.338 -9.514 1.00 80.81 92 LEU A N 1
ATOM 716 C CA . LEU A 1 92 ? -10.478 -5.569 -9.699 1.00 80.81 92 LEU A CA 1
ATOM 717 C C . LEU A 1 92 ? -9.247 -6.335 -9.197 1.00 80.81 92 LEU A C 1
ATOM 719 O O . LEU A 1 92 ? -8.205 -6.298 -9.837 1.00 80.81 92 LEU A O 1
ATOM 723 N N . ARG A 1 93 ? -9.359 -7.106 -8.105 1.00 81.56 93 ARG A N 1
ATOM 724 C CA . ARG A 1 93 ? -8.278 -8.004 -7.653 1.00 81.56 93 ARG A CA 1
ATOM 725 C C . ARG A 1 93 ? -7.982 -9.125 -8.644 1.00 81.56 93 ARG A C 1
ATOM 727 O O . ARG A 1 93 ? -6.817 -9.462 -8.828 1.00 81.56 93 ARG A O 1
ATOM 734 N N . ALA A 1 94 ? -9.008 -9.711 -9.257 1.00 83.94 94 ALA A N 1
ATOM 735 C CA . ALA A 1 94 ? -8.830 -10.750 -10.267 1.00 83.94 94 ALA A CA 1
ATOM 736 C C . ALA A 1 94 ? -8.203 -10.185 -11.553 1.00 83.94 94 ALA A C 1
ATOM 738 O O . ALA A 1 94 ? -7.282 -10.788 -12.097 1.00 83.94 94 ALA A O 1
ATOM 739 N N . GLU A 1 95 ? -8.650 -9.009 -12.001 1.00 81.06 95 GLU A N 1
ATOM 740 C CA . GLU A 1 95 ? -8.070 -8.303 -13.151 1.00 81.06 95 GLU A CA 1
ATOM 741 C C . GLU A 1 95 ? -6.620 -7.878 -12.883 1.00 81.06 95 GLU A C 1
ATOM 743 O O . GLU A 1 95 ? -5.759 -8.074 -13.738 1.00 81.06 95 GLU A O 1
ATOM 748 N N . LEU A 1 96 ? -6.322 -7.389 -11.675 1.00 79.81 96 LEU A N 1
ATOM 749 C CA . LEU A 1 96 ? -4.963 -7.059 -11.255 1.00 79.81 96 LEU A CA 1
ATOM 750 C C . LEU A 1 96 ? -4.075 -8.307 -11.191 1.00 79.81 96 LEU A C 1
ATOM 752 O O . LEU A 1 96 ? -2.953 -8.269 -11.668 1.00 79.81 96 LEU A O 1
ATOM 756 N N . ALA A 1 97 ? -4.562 -9.430 -10.659 1.00 79.19 97 ALA A N 1
ATOM 757 C CA . ALA A 1 97 ? -3.810 -10.688 -10.632 1.00 79.19 97 ALA A CA 1
ATOM 758 C C . ALA A 1 97 ? -3.534 -11.247 -12.042 1.00 79.19 97 ALA A C 1
ATOM 760 O O . ALA A 1 97 ? -2.472 -11.828 -12.278 1.00 79.19 97 ALA A O 1
ATOM 761 N N . ALA A 1 98 ? -4.465 -11.050 -12.979 1.00 78.19 98 ALA A N 1
ATOM 762 C CA . ALA A 1 98 ? -4.284 -11.414 -14.380 1.00 78.19 98 ALA A CA 1
ATOM 763 C C . ALA A 1 98 ? -3.277 -10.495 -15.093 1.00 78.19 98 ALA A C 1
ATOM 765 O O . ALA A 1 98 ? -2.459 -10.991 -15.857 1.00 78.19 98 ALA A O 1
ATOM 766 N N . ALA A 1 99 ? -3.299 -9.187 -14.814 1.00 69.69 99 ALA A N 1
ATOM 767 C CA . ALA A 1 99 ? -2.373 -8.207 -15.392 1.00 69.69 99 ALA A CA 1
ATOM 768 C C . ALA A 1 99 ? -0.975 -8.221 -14.738 1.00 69.69 99 ALA A C 1
ATOM 770 O O . ALA A 1 99 ? 0.023 -7.928 -15.387 1.00 69.69 99 ALA A O 1
ATOM 771 N N . ALA A 1 100 ? -0.891 -8.571 -13.452 1.00 63.72 100 ALA A N 1
ATOM 772 C CA . ALA A 1 100 ? 0.351 -8.675 -12.686 1.00 63.72 100 ALA A CA 1
ATOM 773 C C . ALA A 1 100 ? 1.022 -10.049 -12.809 1.00 63.72 100 ALA A C 1
ATOM 775 O O . ALA A 1 100 ? 2.142 -10.218 -12.329 1.00 63.72 100 ALA A O 1
ATOM 776 N N . SER A 1 101 ? 0.370 -11.027 -13.448 1.00 61.41 101 SER A N 1
ATOM 777 C CA . SER A 1 101 ? 1.092 -12.149 -14.040 1.00 61.41 101 SER A CA 1
ATOM 778 C C . SER A 1 101 ? 1.735 -11.617 -15.312 1.00 61.41 101 SER A C 1
ATOM 780 O O . SER A 1 101 ? 1.030 -11.525 -16.316 1.00 61.41 101 SER A O 1
ATOM 782 N N . PRO A 1 102 ? 3.038 -11.258 -15.322 1.00 54.28 102 PRO A N 1
ATOM 783 C CA . PRO A 1 102 ? 3.697 -11.053 -16.594 1.00 54.28 102 PRO A CA 1
ATOM 784 C C . PRO A 1 102 ? 3.452 -12.332 -17.379 1.00 54.28 102 PRO A C 1
ATOM 786 O O . PRO A 1 102 ? 3.690 -13.429 -16.855 1.00 54.28 102 PRO A O 1
ATOM 789 N N . SER A 1 103 ? 2.950 -12.206 -18.603 1.00 58.59 103 SER A N 1
ATOM 790 C CA . SER A 1 103 ? 3.107 -13.266 -19.582 1.00 58.59 103 SER A CA 1
ATOM 791 C C . SER A 1 103 ? 4.596 -13.613 -19.535 1.00 58.59 103 SER A C 1
ATOM 793 O O . SER A 1 103 ? 5.479 -12.829 -19.887 1.00 58.59 103 SER A O 1
ATOM 795 N N . THR A 1 104 ? 4.905 -14.736 -18.887 1.00 55.34 104 THR A N 1
ATOM 796 C CA . THR A 1 104 ? 6.282 -15.183 -18.664 1.00 55.34 104 THR A CA 1
ATOM 797 C C . THR A 1 104 ? 6.970 -15.305 -20.015 1.00 55.34 104 THR A C 1
ATOM 799 O O . THR A 1 104 ? 8.149 -14.974 -20.111 1.00 55.34 104 THR A O 1
ATOM 802 N N . ASN A 1 105 ? 6.168 -15.620 -21.040 1.00 58.31 105 ASN A N 1
ATOM 803 C CA . ASN A 1 105 ? 6.464 -15.531 -22.458 1.00 58.31 105 ASN A CA 1
ATOM 804 C C . ASN A 1 105 ? 6.987 -14.152 -22.881 1.00 58.31 105 ASN A C 1
ATOM 806 O O . ASN A 1 105 ? 8.129 -14.109 -23.316 1.00 58.31 105 ASN A O 1
ATOM 810 N N . ASP A 1 106 ? 6.287 -13.033 -22.671 1.00 59.66 106 ASP A N 1
ATOM 811 C CA . ASP A 1 106 ? 6.729 -11.713 -23.173 1.00 59.66 106 ASP A CA 1
ATOM 812 C C . ASP A 1 106 ? 8.059 -11.257 -22.557 1.00 59.66 106 ASP A C 1
ATOM 814 O O . ASP A 1 106 ? 8.918 -10.674 -23.224 1.00 59.66 106 ASP A O 1
ATOM 818 N N . ARG A 1 107 ? 8.297 -11.578 -21.279 1.00 59.25 107 ARG A N 1
ATOM 819 C CA . ARG A 1 107 ? 9.582 -11.282 -20.624 1.00 59.25 107 ARG A CA 1
ATOM 820 C C . ARG A 1 107 ? 10.704 -12.196 -21.120 1.00 59.25 107 ARG A C 1
ATOM 822 O O . ARG A 1 107 ? 11.836 -11.732 -21.270 1.00 59.25 107 ARG A O 1
ATOM 829 N N . THR A 1 108 ? 10.425 -13.476 -21.367 1.00 65.25 108 THR A N 1
ATOM 830 C CA . THR A 1 108 ? 11.401 -14.389 -21.983 1.00 65.25 108 THR A CA 1
ATOM 831 C C . THR A 1 108 ? 11.674 -14.050 -23.444 1.00 65.25 108 THR A C 1
ATOM 833 O O . THR A 1 108 ? 12.829 -14.103 -23.862 1.00 65.25 108 THR A O 1
ATOM 836 N N . GLU A 1 109 ? 10.658 -13.624 -24.190 1.00 65.12 109 GLU A N 1
ATOM 837 C CA . GLU A 1 109 ? 10.752 -13.182 -25.578 1.00 65.12 109 GLU A CA 1
ATOM 838 C C . GLU A 1 109 ? 11.585 -11.904 -25.663 1.00 65.12 109 GLU A C 1
ATOM 840 O O . GLU A 1 109 ? 12.574 -11.891 -26.392 1.00 65.12 109 GLU A O 1
ATOM 845 N N . LEU A 1 110 ? 11.334 -10.903 -24.811 1.00 66.19 110 LEU A N 1
ATOM 846 C CA . LEU A 1 110 ? 12.167 -9.699 -24.714 1.00 66.19 110 LEU A CA 1
ATOM 847 C C . LEU A 1 110 ? 13.632 -10.023 -24.374 1.00 66.19 110 LEU A C 1
ATOM 849 O O . LEU A 1 110 ? 14.555 -9.451 -24.957 1.00 66.19 110 LEU A O 1
ATOM 853 N N . LEU A 1 111 ? 13.877 -10.930 -23.421 1.00 66.31 111 LEU A N 1
ATOM 854 C CA . LEU A 1 111 ? 15.239 -11.334 -23.053 1.00 66.31 111 LEU A CA 1
ATOM 855 C C . LEU A 1 111 ? 15.939 -12.091 -24.188 1.00 66.31 111 LEU A C 1
ATOM 857 O O . LEU A 1 111 ? 17.142 -11.910 -24.384 1.00 66.31 111 LEU A O 1
ATOM 861 N N . SER A 1 112 ? 15.206 -12.913 -24.940 1.00 68.75 112 SER A N 1
ATOM 862 C CA . SER A 1 112 ? 15.731 -13.603 -26.119 1.00 68.75 112 SER A CA 1
ATOM 863 C C . SER A 1 112 ? 16.033 -12.632 -27.264 1.00 68.75 112 SER A C 1
ATOM 865 O O . SER A 1 112 ? 17.136 -12.677 -27.807 1.00 68.75 112 SER A O 1
ATOM 867 N N . ALA A 1 113 ? 15.136 -11.682 -27.539 1.00 63.44 113 ALA A N 1
ATOM 868 C CA . ALA A 1 113 ? 15.306 -10.646 -28.552 1.00 63.44 113 ALA A CA 1
ATOM 869 C C . ALA A 1 113 ? 16.484 -9.718 -28.217 1.00 63.44 113 ALA A C 1
ATOM 871 O O . ALA A 1 113 ? 17.312 -9.432 -29.075 1.00 63.44 113 ALA A O 1
ATOM 872 N N . ARG A 1 114 ? 16.651 -9.326 -26.945 1.00 66.38 114 ARG A N 1
ATOM 873 C CA . ARG A 1 114 ? 17.818 -8.545 -26.494 1.00 66.38 114 ARG A CA 1
ATOM 874 C C . ARG A 1 114 ? 19.139 -9.292 -26.643 1.00 66.38 114 ARG A C 1
ATOM 876 O O . ARG A 1 114 ? 20.150 -8.670 -26.950 1.00 66.38 114 ARG A O 1
ATOM 883 N N . ARG A 1 115 ? 19.154 -10.608 -26.410 1.00 70.06 115 ARG A N 1
ATOM 884 C CA . ARG A 1 115 ? 20.358 -11.429 -26.620 1.00 70.06 115 ARG A CA 1
ATOM 885 C C . ARG A 1 115 ? 20.704 -11.560 -28.101 1.00 70.06 115 ARG A C 1
ATOM 887 O O . ARG A 1 115 ? 21.880 -11.500 -28.436 1.00 70.06 115 ARG A O 1
ATOM 894 N N . GLN A 1 116 ? 19.701 -11.726 -28.962 1.00 64.69 116 GLN A N 1
ATOM 895 C CA . GLN A 1 116 ? 19.893 -11.768 -30.415 1.00 64.69 116 GLN A CA 1
ATOM 896 C C . GLN A 1 116 ? 20.412 -10.429 -30.944 1.00 64.69 116 GLN A C 1
ATOM 898 O O . GLN A 1 116 ? 21.422 -10.416 -31.644 1.00 64.69 116 GLN A O 1
ATOM 903 N N . LEU A 1 117 ? 19.824 -9.318 -30.487 1.00 61.34 117 LEU A N 1
ATOM 904 C CA . LEU A 1 117 ? 20.283 -7.977 -30.830 1.00 61.34 117 LEU A CA 1
ATOM 905 C C . LEU A 1 117 ? 21.744 -7.761 -30.406 1.00 61.34 117 LEU A C 1
ATOM 907 O O . LEU A 1 117 ? 22.564 -7.393 -31.237 1.00 61.34 117 LEU A O 1
ATOM 911 N N . ALA A 1 118 ? 22.107 -8.089 -29.162 1.00 61.34 118 ALA A N 1
ATOM 912 C CA . ALA A 1 118 ? 23.487 -7.951 -28.689 1.00 61.34 118 ALA A CA 1
ATOM 913 C C . ALA A 1 118 ? 24.489 -8.790 -29.509 1.00 61.34 118 ALA A C 1
ATOM 915 O O . ALA A 1 118 ? 25.564 -8.304 -29.852 1.00 61.34 118 ALA A O 1
ATOM 916 N N . ALA A 1 119 ? 24.127 -10.026 -29.869 1.00 63.38 119 ALA A N 1
ATOM 917 C CA . ALA A 1 119 ? 24.970 -10.884 -30.703 1.00 63.38 119 ALA A CA 1
ATOM 918 C C . ALA A 1 119 ? 25.131 -10.330 -32.131 1.00 63.38 119 ALA A C 1
ATOM 920 O O . ALA A 1 119 ? 26.213 -10.393 -32.711 1.00 63.38 119 ALA A O 1
ATOM 921 N N . SER A 1 120 ? 24.066 -9.766 -32.700 1.00 55.22 120 SER A N 1
ATOM 922 C CA . SER A 1 120 ? 24.107 -9.158 -34.033 1.00 55.22 120 SER A CA 1
ATOM 923 C C . SER A 1 120 ? 24.881 -7.827 -34.063 1.00 55.22 120 SER A C 1
ATOM 925 O O . SER A 1 120 ? 25.624 -7.569 -35.012 1.00 55.22 120 SER A O 1
ATOM 927 N N . GLU A 1 121 ? 24.812 -7.020 -33.002 1.00 61.22 121 GLU A N 1
ATOM 928 C CA . GLU A 1 121 ? 25.623 -5.803 -32.848 1.00 61.22 121 GLU A CA 1
ATOM 929 C C . GLU A 1 121 ? 27.122 -6.128 -32.753 1.00 61.22 121 GLU A C 1
ATOM 931 O O . GLU A 1 121 ? 27.941 -5.443 -33.366 1.00 61.22 121 GLU A O 1
ATOM 936 N N . GLU A 1 122 ? 27.484 -7.224 -32.081 1.00 64.88 122 GLU A N 1
ATOM 937 C CA . GLU A 1 122 ? 28.863 -7.721 -32.025 1.00 64.88 122 GLU A CA 1
ATOM 938 C C . GLU A 1 122 ? 29.371 -8.166 -33.408 1.00 64.88 122 GLU A C 1
ATOM 940 O O . GLU A 1 122 ? 30.493 -7.834 -33.795 1.00 64.88 122 GLU A O 1
ATOM 945 N N . THR A 1 123 ? 28.531 -8.836 -34.210 1.00 62.47 123 THR A N 1
ATOM 946 C CA . THR A 1 123 ? 28.902 -9.197 -35.591 1.00 62.47 123 THR A CA 1
ATOM 947 C C . THR A 1 123 ? 29.082 -7.982 -36.499 1.00 62.47 123 THR A C 1
ATOM 949 O O . THR A 1 123 ? 29.994 -7.975 -37.323 1.00 62.47 123 THR A O 1
ATOM 952 N N . VAL A 1 124 ? 28.281 -6.926 -36.330 1.00 55.78 124 VAL A N 1
ATOM 953 C CA . VAL A 1 124 ? 28.461 -5.682 -37.094 1.00 55.78 124 VAL A CA 1
ATOM 954 C C . VAL A 1 124 ? 29.725 -4.946 -36.680 1.00 55.78 124 VAL A C 1
ATOM 956 O O . VAL A 1 124 ? 30.439 -4.455 -37.550 1.00 55.78 124 VAL A O 1
ATOM 959 N N . ALA A 1 125 ? 30.050 -4.917 -35.388 1.00 57.25 125 ALA A N 1
ATOM 960 C CA . ALA A 1 125 ? 31.316 -4.358 -34.927 1.00 57.25 125 ALA A CA 1
ATOM 961 C C . ALA A 1 125 ? 32.518 -5.112 -35.530 1.00 57.25 125 ALA A C 1
ATOM 963 O O . ALA A 1 125 ? 33.475 -4.484 -35.979 1.00 57.25 125 ALA A O 1
ATOM 964 N N . ALA A 1 126 ? 32.453 -6.446 -35.612 1.00 59.16 126 ALA A N 1
ATOM 965 C CA . ALA A 1 126 ? 33.500 -7.258 -36.233 1.00 59.16 126 ALA A CA 1
ATOM 966 C C . ALA A 1 126 ? 33.644 -6.991 -37.744 1.00 59.16 126 ALA A C 1
ATOM 968 O O . ALA A 1 126 ? 34.761 -6.828 -38.236 1.00 59.16 126 ALA A O 1
ATOM 969 N N . LEU A 1 127 ? 32.528 -6.891 -38.471 1.00 55.91 127 LEU A N 1
ATOM 970 C CA . LEU A 1 127 ? 32.526 -6.581 -39.903 1.00 55.91 127 LEU A CA 1
ATOM 971 C C . LEU A 1 127 ? 33.038 -5.156 -40.196 1.00 55.91 127 LEU A C 1
ATOM 973 O O . LEU A 1 127 ? 33.777 -4.947 -41.154 1.00 55.91 127 LEU A O 1
ATOM 977 N N . GLN A 1 128 ? 32.737 -4.179 -39.333 1.00 55.56 128 GLN A N 1
ATOM 978 C CA . GLN A 1 128 ? 33.274 -2.816 -39.449 1.00 55.56 128 GLN A CA 1
ATOM 979 C C . GLN A 1 128 ? 34.801 -2.766 -39.307 1.00 55.56 128 GLN A C 1
ATOM 981 O O . GLN A 1 128 ? 35.453 -1.991 -40.007 1.00 55.56 128 GLN A O 1
ATOM 986 N N . VAL A 1 129 ? 35.375 -3.594 -38.429 1.00 63.28 129 VAL A N 1
ATOM 987 C CA . VAL A 1 129 ? 36.834 -3.720 -38.284 1.00 63.28 129 VAL A CA 1
ATOM 988 C C . VAL A 1 129 ? 37.452 -4.344 -39.538 1.00 63.28 129 VAL A C 1
ATOM 990 O O . VAL A 1 129 ? 38.437 -3.821 -40.050 1.00 63.28 129 VAL A O 1
ATOM 993 N N . GLN A 1 130 ? 36.842 -5.399 -40.087 1.00 53.78 130 GLN A N 1
ATOM 994 C CA . GLN A 1 130 ? 37.315 -6.037 -41.325 1.00 53.78 130 GLN A CA 1
ATOM 995 C C . GLN A 1 130 ? 37.275 -5.086 -42.527 1.00 53.78 130 GLN A C 1
ATOM 997 O O . GLN A 1 130 ? 38.237 -5.016 -43.291 1.00 53.78 130 GLN A O 1
ATOM 1002 N N . LEU A 1 131 ? 36.210 -4.290 -42.652 1.00 53.12 131 LEU A N 1
ATOM 1003 C CA . LEU A 1 131 ? 36.097 -3.282 -43.703 1.00 53.12 131 LEU A CA 1
ATOM 1004 C C . LEU A 1 131 ? 37.167 -2.186 -43.565 1.00 53.12 131 LEU A C 1
ATOM 1006 O O . LEU A 1 131 ? 37.716 -1.731 -44.568 1.00 53.12 131 LEU A O 1
ATOM 1010 N N . ALA A 1 132 ? 37.487 -1.766 -42.336 1.00 53.50 132 ALA A N 1
ATOM 1011 C CA . ALA A 1 132 ? 38.547 -0.790 -42.083 1.00 53.50 132 ALA A CA 1
ATOM 1012 C C . ALA A 1 132 ? 39.932 -1.330 -42.481 1.00 53.50 132 ALA A C 1
ATOM 1014 O O . ALA A 1 132 ? 40.702 -0.617 -43.128 1.00 53.50 132 ALA A O 1
ATOM 1015 N N . ASP A 1 133 ? 40.218 -2.597 -42.172 1.00 52.44 133 ASP A N 1
ATOM 1016 C CA . ASP A 1 133 ? 41.455 -3.268 -42.586 1.00 52.44 133 ASP A CA 1
ATOM 1017 C C . ASP A 1 133 ? 41.544 -3.410 -44.113 1.00 52.44 133 ASP A C 1
ATOM 1019 O O . ASP A 1 133 ? 42.608 -3.187 -44.697 1.00 52.44 133 ASP A O 1
ATOM 1023 N N . PHE A 1 134 ? 40.431 -3.718 -44.785 1.00 49.44 134 PHE A N 1
ATOM 1024 C CA . PHE A 1 134 ? 40.379 -3.799 -46.246 1.00 49.44 134 PHE A CA 1
ATOM 1025 C C . PHE A 1 134 ? 40.647 -2.440 -46.910 1.00 49.44 134 PHE A C 1
ATOM 1027 O O . PHE A 1 134 ? 41.416 -2.355 -47.870 1.00 49.44 134 PHE A O 1
ATOM 1034 N N . ILE A 1 135 ? 40.066 -1.356 -46.379 1.00 54.28 135 ILE A N 1
ATOM 1035 C CA . ILE A 1 135 ? 40.328 0.012 -46.854 1.00 54.28 135 ILE A CA 1
ATOM 1036 C C . ILE A 1 135 ? 41.813 0.357 -46.687 1.00 54.28 135 ILE A C 1
ATOM 1038 O O . ILE A 1 135 ? 42.432 0.835 -47.637 1.00 54.28 135 ILE A O 1
ATOM 1042 N N . ALA A 1 136 ? 42.407 0.052 -45.531 1.00 53.56 136 ALA A N 1
ATOM 1043 C CA . ALA A 1 136 ? 43.824 0.307 -45.279 1.00 53.56 136 ALA A CA 1
ATOM 1044 C C . ALA A 1 136 ? 44.744 -0.468 -46.246 1.00 53.56 136 ALA A C 1
ATOM 1046 O O . ALA A 1 136 ? 45.731 0.077 -46.744 1.00 53.56 136 ALA A O 1
ATOM 1047 N N . GLN A 1 137 ? 44.408 -1.722 -46.568 1.00 48.12 137 GLN A N 1
ATOM 1048 C CA . GLN A 1 137 ? 45.147 -2.525 -47.551 1.00 48.12 137 GLN A CA 1
ATOM 1049 C C . GLN A 1 137 ? 45.013 -1.973 -48.977 1.00 48.12 137 GLN A C 1
ATOM 1051 O O . GLN A 1 137 ? 45.995 -1.946 -49.723 1.00 48.12 137 GLN A O 1
ATOM 1056 N N . ALA A 1 138 ? 43.824 -1.499 -49.357 1.00 47.47 138 ALA A N 1
ATOM 1057 C CA . ALA A 1 138 ? 43.590 -0.886 -50.660 1.00 47.47 138 ALA A CA 1
ATOM 1058 C C . ALA A 1 138 ? 44.356 0.441 -50.829 1.00 47.47 138 ALA A C 1
ATOM 1060 O O . ALA A 1 138 ? 44.910 0.694 -51.903 1.00 47.47 138 ALA A O 1
ATOM 1061 N N . GLU A 1 139 ? 44.440 1.260 -49.775 1.00 53.00 139 GLU A N 1
ATOM 1062 C CA . GLU A 1 139 ? 45.225 2.502 -49.774 1.00 53.00 139 GLU A CA 1
ATOM 1063 C C . GLU A 1 139 ? 46.736 2.221 -49.856 1.00 53.00 139 GLU A C 1
ATOM 1065 O O . GLU A 1 139 ? 47.425 2.815 -50.687 1.00 53.00 139 GLU A O 1
ATOM 1070 N N . ALA A 1 140 ? 47.243 1.231 -49.112 1.00 49.75 140 ALA A N 1
ATOM 1071 C CA . ALA A 1 140 ? 48.645 0.809 -49.200 1.00 49.75 140 ALA A CA 1
ATOM 1072 C C . ALA A 1 140 ? 49.021 0.265 -50.597 1.00 49.75 140 ALA A C 1
ATOM 1074 O O . ALA A 1 140 ? 50.113 0.526 -51.112 1.00 49.75 140 ALA A O 1
ATOM 1075 N N . ALA A 1 141 ? 48.109 -0.460 -51.254 1.00 49.00 141 ALA A N 1
ATOM 1076 C CA . ALA A 1 141 ? 48.302 -0.941 -52.623 1.00 49.00 141 ALA A CA 1
ATOM 1077 C C . ALA A 1 141 ? 48.292 0.199 -53.665 1.00 49.00 141 ALA A C 1
ATOM 1079 O O . ALA A 1 141 ? 48.991 0.115 -54.679 1.00 49.00 141 ALA A O 1
ATOM 1080 N N . GLN A 1 142 ? 47.538 1.280 -53.425 1.00 48.12 142 GLN A N 1
ATOM 1081 C CA . GLN A 1 142 ? 47.588 2.493 -54.250 1.00 48.12 142 GLN A CA 1
ATOM 1082 C C . GLN A 1 142 ? 48.917 3.247 -54.091 1.00 48.12 142 GLN A C 1
ATOM 1084 O O . GLN A 1 142 ? 49.513 3.631 -55.099 1.00 48.12 142 GLN A O 1
ATOM 1089 N N . GLU A 1 143 ? 49.426 3.399 -52.867 1.00 49.09 143 GLU A N 1
ATOM 1090 C CA . GLU A 1 143 ? 50.725 4.044 -52.603 1.00 49.09 143 GLU A CA 1
ATOM 1091 C C . GLU A 1 143 ? 51.906 3.257 -53.205 1.00 49.09 143 GLU A C 1
ATOM 1093 O O . GLU A 1 143 ? 52.841 3.836 -53.771 1.00 49.09 143 GLU A O 1
ATOM 1098 N N . SER A 1 144 ? 51.834 1.922 -53.184 1.00 49.62 144 SER A N 1
ATOM 1099 C CA . SER A 1 144 ? 52.785 1.033 -53.868 1.00 49.62 144 SER A CA 1
ATOM 1100 C C . SER A 1 144 ? 52.787 1.194 -55.396 1.00 49.62 144 SER A C 1
ATOM 1102 O O . SER A 1 144 ? 53.803 0.919 -56.037 1.00 49.62 144 SER A O 1
ATOM 1104 N N . ARG A 1 145 ? 51.660 1.586 -55.999 1.00 44.53 145 ARG A N 1
ATOM 1105 C CA . ARG A 1 145 ? 51.559 1.839 -57.444 1.00 44.53 145 ARG A CA 1
ATOM 1106 C C . ARG A 1 145 ? 52.149 3.194 -57.817 1.00 44.53 145 ARG A C 1
ATOM 1108 O O . ARG A 1 145 ? 52.900 3.270 -58.781 1.00 44.53 145 ARG A O 1
ATOM 1115 N N . ALA A 1 146 ? 51.880 4.221 -57.012 1.00 45.72 146 ALA A N 1
ATOM 1116 C CA . ALA A 1 146 ? 52.438 5.560 -57.205 1.00 45.72 146 ALA A CA 1
ATOM 1117 C C . ALA A 1 146 ? 53.978 5.570 -57.134 1.00 45.72 146 ALA A C 1
ATOM 1119 O O . ALA A 1 146 ? 54.637 6.246 -57.917 1.00 45.72 146 ALA A O 1
ATOM 1120 N N . THR A 1 147 ? 54.566 4.746 -56.262 1.00 45.44 147 THR A N 1
ATOM 1121 C CA . THR A 1 147 ? 56.029 4.574 -56.165 1.00 45.44 147 THR A CA 1
ATOM 1122 C C . THR A 1 147 ? 56.648 3.794 -57.333 1.00 45.44 147 THR A C 1
ATOM 1124 O O . THR A 1 147 ? 57.839 3.943 -57.600 1.00 45.44 147 THR A O 1
ATOM 1127 N N . TYR A 1 148 ? 55.866 2.987 -58.056 1.00 40.50 148 TYR A N 1
ATOM 1128 C CA . TYR A 1 148 ? 56.323 2.263 -59.248 1.00 40.50 148 TYR A CA 1
ATOM 1129 C C . TYR A 1 148 ? 56.365 3.154 -60.499 1.00 40.50 148 TYR A C 1
ATOM 1131 O O . TYR A 1 148 ? 57.269 3.001 -61.322 1.00 40.50 148 TYR A O 1
ATOM 1139 N N . ASP A 1 149 ? 55.436 4.106 -60.617 1.00 42.34 149 ASP A N 1
ATOM 1140 C CA . ASP A 1 149 ? 55.411 5.081 -61.715 1.00 42.34 149 ASP A CA 1
ATOM 1141 C C . ASP A 1 149 ? 56.544 6.124 -61.590 1.00 42.34 149 ASP A C 1
ATOM 1143 O O . ASP A 1 149 ? 57.129 6.522 -62.599 1.00 42.34 149 ASP A O 1
ATOM 1147 N N . ASP A 1 150 ? 56.962 6.466 -60.364 1.00 41.88 150 ASP A N 1
ATOM 1148 C CA . ASP A 1 150 ? 58.113 7.350 -60.093 1.00 41.88 150 ASP A CA 1
ATOM 1149 C C . ASP A 1 150 ? 59.488 6.716 -60.421 1.00 41.88 150 ASP A C 1
ATOM 1151 O O . ASP A 1 150 ? 60.489 7.422 -60.560 1.00 41.88 150 ASP A O 1
ATOM 1155 N N . LEU A 1 151 ? 59.566 5.387 -60.592 1.00 42.56 151 LEU A N 1
ATOM 1156 C CA . LEU A 1 151 ? 60.809 4.657 -60.903 1.00 42.56 151 LEU A CA 1
ATOM 1157 C C . LEU A 1 151 ? 61.111 4.518 -62.410 1.00 42.56 151 LEU A C 1
ATOM 1159 O O . LEU A 1 151 ? 62.119 3.913 -62.780 1.00 42.56 151 LEU A O 1
ATOM 1163 N N . GLY A 1 152 ? 60.296 5.109 -63.292 1.00 41.91 152 GLY A N 1
ATOM 1164 C CA . GLY A 1 152 ? 60.699 5.418 -64.670 1.00 41.91 152 GLY A CA 1
ATOM 1165 C C . GLY A 1 152 ? 61.060 4.228 -65.573 1.00 41.91 152 GLY A C 1
ATOM 1166 O O . GLY A 1 152 ? 61.906 4.370 -66.458 1.00 41.91 152 GLY A O 1
ATOM 1167 N N . LEU A 1 153 ? 60.424 3.063 -65.419 1.00 46.31 153 LEU A N 1
ATOM 1168 C CA . LEU A 1 153 ? 60.591 1.939 -66.352 1.00 46.31 153 LEU A CA 1
ATOM 1169 C C . LEU A 1 153 ? 59.710 2.122 -67.599 1.00 46.31 153 LEU A C 1
ATOM 1171 O O . LEU A 1 153 ? 58.735 1.407 -67.812 1.00 46.31 153 LEU A O 1
ATOM 1175 N N . SER A 1 154 ? 60.071 3.094 -68.439 1.00 40.56 154 SER A N 1
ATOM 1176 C CA . SER A 1 154 ? 59.528 3.200 -69.797 1.00 40.56 154 SER A CA 1
ATOM 1177 C C . SER A 1 154 ? 60.294 2.265 -70.741 1.00 40.56 154 SER A C 1
ATOM 1179 O O . SER A 1 154 ? 61.513 2.369 -70.897 1.00 40.56 154 SER A O 1
ATOM 1181 N N . GLU A 1 155 ? 59.578 1.323 -71.361 1.00 38.84 155 GLU A N 1
ATOM 1182 C CA . GLU A 1 155 ? 60.091 0.413 -72.390 1.00 38.84 155 GLU A CA 1
ATOM 1183 C C . GLU A 1 155 ? 60.601 1.202 -73.607 1.00 38.84 155 GLU A C 1
ATOM 1185 O O . GLU A 1 155 ? 59.879 1.505 -74.555 1.00 38.84 155 GLU A O 1
ATOM 1190 N N . SER A 1 156 ? 61.891 1.525 -73.597 1.00 43.28 156 SER A N 1
ATOM 1191 C CA . SER A 1 156 ? 62.637 1.868 -74.802 1.00 43.28 156 SER A CA 1
ATOM 1192 C C . SER A 1 156 ? 63.249 0.595 -75.368 1.00 43.28 156 SER A C 1
ATOM 1194 O O . SER A 1 156 ? 64.224 0.103 -74.811 1.00 43.28 156 SER A O 1
ATOM 1196 N N . THR A 1 157 ? 62.686 0.064 -76.459 1.00 41.22 157 THR A N 1
ATOM 1197 C CA . THR A 1 157 ? 63.400 -0.521 -77.620 1.00 41.22 157 THR A CA 1
ATOM 1198 C C . THR A 1 157 ? 62.448 -1.343 -78.491 1.00 41.22 157 THR A C 1
ATOM 1200 O O . THR A 1 157 ? 62.080 -2.449 -78.128 1.00 41.22 157 THR A O 1
ATOM 1203 N N . LEU A 1 158 ? 62.086 -0.814 -79.667 1.00 35.88 158 LEU A N 1
ATOM 1204 C CA . LEU A 1 158 ? 62.029 -1.515 -80.966 1.00 35.88 158 LEU A CA 1
ATOM 1205 C C . LEU A 1 158 ? 61.251 -0.649 -81.964 1.00 35.88 158 LEU A C 1
ATOM 1207 O O . LEU A 1 158 ? 60.028 -0.552 -81.936 1.00 35.88 158 LEU A O 1
ATOM 1211 N N . GLY A 1 159 ? 61.986 0.012 -82.857 1.00 46.25 159 GLY A N 1
ATOM 1212 C CA . GLY A 1 159 ? 61.394 0.756 -83.959 1.00 46.25 159 GLY A CA 1
ATOM 1213 C C . GLY A 1 159 ? 60.826 -0.187 -85.012 1.00 46.25 159 GLY A C 1
ATOM 1214 O O . GLY A 1 159 ? 61.598 -0.857 -85.684 1.00 46.25 159 GLY A O 1
ATOM 1215 N N . LEU A 1 160 ? 59.503 -0.180 -85.202 1.00 38.84 160 LEU A N 1
ATOM 1216 C CA . LEU A 1 160 ? 58.835 -0.719 -86.389 1.00 38.84 160 LEU A CA 1
ATOM 1217 C C . LEU A 1 160 ? 57.563 0.096 -86.719 1.00 38.84 160 LEU A C 1
ATOM 1219 O O . LEU A 1 160 ? 56.556 0.051 -86.023 1.00 38.84 160 LEU A O 1
ATOM 1223 N N . SER A 1 161 ? 57.651 0.865 -87.808 1.00 46.47 161 SER A N 1
ATOM 1224 C CA . SER A 1 161 ? 56.595 1.132 -88.803 1.00 46.47 161 SER A CA 1
ATOM 1225 C C . SER A 1 161 ? 55.143 1.420 -88.358 1.00 46.47 161 SER A C 1
ATOM 1227 O O . SER A 1 161 ? 54.248 0.725 -88.830 1.00 46.47 161 SER A O 1
ATOM 1229 N N . GLN A 1 162 ? 54.825 2.433 -87.539 1.00 43.50 162 GLN A N 1
ATOM 1230 C CA . GLN A 1 162 ? 53.406 2.767 -87.280 1.00 43.50 162 GLN A CA 1
ATOM 1231 C C . GLN A 1 162 ? 53.151 4.252 -86.923 1.00 43.50 162 GLN A C 1
ATOM 1233 O O . GLN A 1 162 ? 53.102 4.626 -85.755 1.00 43.50 162 GLN A O 1
ATOM 1238 N N . SER A 1 163 ? 52.933 5.132 -87.909 1.00 45.72 163 SER A N 1
ATOM 1239 C CA . SER A 1 163 ? 52.537 6.530 -87.630 1.00 45.72 163 SER A CA 1
ATOM 1240 C C . SER A 1 163 ? 51.049 6.689 -87.276 1.00 45.72 163 SER A C 1
ATOM 1242 O O . SER A 1 163 ? 50.694 7.626 -86.565 1.00 45.72 163 SER A O 1
ATOM 1244 N N . GLN A 1 164 ? 50.183 5.756 -87.695 1.00 46.34 164 GLN A N 1
ATOM 1245 C CA . GLN A 1 164 ? 48.766 5.727 -87.298 1.00 46.34 164 GLN A CA 1
ATOM 1246 C C . GLN A 1 164 ? 48.557 5.130 -85.894 1.00 46.34 164 GLN A C 1
ATOM 1248 O O . GLN A 1 164 ? 47.763 5.662 -85.126 1.00 46.34 164 GLN A O 1
ATOM 1253 N N . SER A 1 165 ? 49.329 4.113 -85.490 1.00 54.44 165 SER A N 1
ATOM 1254 C CA . SER A 1 165 ? 49.175 3.523 -84.151 1.00 54.44 165 SER A CA 1
ATOM 1255 C C . SER A 1 165 ? 49.723 4.410 -83.031 1.00 54.44 165 SER A C 1
ATOM 1257 O O . SER A 1 165 ? 49.155 4.423 -81.948 1.00 54.44 165 SER A O 1
ATOM 1259 N N . ALA A 1 166 ? 50.788 5.185 -83.271 1.00 53.03 166 ALA A N 1
ATOM 1260 C CA . ALA A 1 166 ? 51.347 6.090 -82.264 1.00 53.03 166 ALA A CA 1
ATOM 1261 C C . ALA A 1 166 ? 50.384 7.246 -81.935 1.00 53.03 166 ALA A C 1
ATOM 1263 O O . ALA A 1 166 ? 50.308 7.693 -80.792 1.00 53.03 166 ALA A O 1
ATOM 1264 N N . SER A 1 167 ? 49.623 7.704 -82.934 1.00 57.53 167 SER A N 1
ATOM 1265 C CA . SER A 1 167 ? 48.504 8.643 -82.778 1.00 57.53 167 SER A CA 1
ATOM 1266 C C . SER A 1 167 ? 47.389 8.028 -81.928 1.00 57.53 167 SER A C 1
ATOM 1268 O O . SER A 1 167 ? 46.981 8.618 -80.928 1.00 57.53 167 SER A O 1
ATOM 1270 N N . ASP A 1 168 ? 46.959 6.811 -82.265 1.00 57.94 168 ASP A N 1
ATOM 1271 C CA . ASP A 1 168 ? 45.904 6.110 -81.528 1.00 57.94 168 ASP A CA 1
ATOM 1272 C C . ASP A 1 168 ? 46.322 5.763 -80.095 1.00 57.94 168 ASP A C 1
ATOM 1274 O O . ASP A 1 168 ? 45.506 5.817 -79.178 1.00 57.94 168 ASP A O 1
ATOM 1278 N N . LEU A 1 169 ? 47.597 5.439 -79.874 1.00 59.78 169 LEU A N 1
ATOM 1279 C CA . LEU A 1 169 ? 48.158 5.195 -78.548 1.00 59.78 169 LEU A CA 1
ATOM 1280 C C . LEU A 1 169 ? 48.220 6.482 -77.722 1.00 59.78 169 LEU A C 1
ATOM 1282 O O . LEU A 1 169 ? 47.857 6.446 -76.553 1.00 59.78 169 LEU A O 1
ATOM 1286 N N . ARG A 1 170 ? 48.584 7.629 -78.313 1.00 64.38 170 ARG A N 1
ATOM 1287 C CA . ARG A 1 170 ? 48.520 8.933 -77.625 1.00 64.38 170 ARG A CA 1
ATOM 1288 C C . ARG A 1 170 ? 47.089 9.340 -77.287 1.00 64.38 170 ARG A C 1
ATOM 1290 O O . ARG A 1 170 ? 46.854 9.842 -76.195 1.00 64.38 170 ARG A O 1
ATOM 1297 N N . ALA A 1 171 ? 46.132 9.097 -78.182 1.00 65.81 171 ALA A N 1
ATOM 1298 C CA . ALA A 1 171 ? 44.718 9.356 -77.914 1.00 65.81 171 ALA A CA 1
ATOM 1299 C C . ALA A 1 171 ? 44.172 8.442 -76.803 1.00 65.81 171 ALA A C 1
ATOM 1301 O O . ALA A 1 171 ? 43.429 8.897 -75.937 1.00 65.81 171 ALA A O 1
ATOM 1302 N N . LYS A 1 172 ? 44.579 7.166 -76.784 1.00 64.44 172 LYS A N 1
ATOM 1303 C CA . LYS A 1 172 ? 44.249 6.224 -75.703 1.00 64.44 172 LYS A CA 1
ATOM 1304 C C . LYS A 1 172 ? 44.911 6.597 -74.378 1.00 64.44 172 LYS A C 1
ATOM 1306 O O . LYS A 1 172 ? 44.266 6.437 -73.350 1.00 64.44 172 LYS A O 1
ATOM 1311 N N . LEU A 1 173 ? 46.143 7.109 -74.403 1.00 66.62 173 LEU A N 1
ATOM 1312 C CA . LEU A 1 173 ? 46.848 7.596 -73.216 1.00 66.62 173 LEU A CA 1
ATOM 1313 C C . LEU A 1 173 ? 46.143 8.830 -72.639 1.00 66.62 173 LEU A C 1
ATOM 1315 O O . LEU A 1 173 ? 45.743 8.805 -71.487 1.00 66.62 173 LEU A O 1
ATOM 1319 N N . ALA A 1 174 ? 45.833 9.831 -73.469 1.00 65.44 174 ALA A N 1
ATOM 1320 C CA . ALA A 1 174 ? 45.079 11.010 -73.035 1.00 65.44 174 ALA A CA 1
ATOM 1321 C C . ALA A 1 174 ? 43.672 10.661 -72.506 1.00 65.44 174 ALA A C 1
ATOM 1323 O O . ALA A 1 174 ? 43.184 11.273 -71.559 1.00 65.44 174 ALA A O 1
ATOM 1324 N N . ALA A 1 175 ? 43.011 9.655 -73.091 1.00 63.50 175 ALA A N 1
ATOM 1325 C CA . ALA A 1 175 ? 41.735 9.148 -72.587 1.00 63.50 175 ALA A CA 1
ATOM 1326 C C . ALA A 1 175 ? 41.881 8.359 -71.271 1.00 63.50 175 ALA A C 1
ATOM 1328 O O . ALA A 1 175 ? 40.952 8.350 -70.463 1.00 63.50 175 ALA A O 1
ATOM 1329 N N . ALA A 1 176 ? 43.017 7.691 -71.054 1.00 59.66 176 ALA A N 1
ATOM 1330 C CA . ALA A 1 176 ? 43.333 7.015 -69.801 1.00 59.66 176 ALA A CA 1
ATOM 1331 C C . ALA A 1 176 ? 43.645 8.026 -68.689 1.00 59.66 176 ALA A C 1
ATOM 1333 O O . ALA A 1 176 ? 43.098 7.875 -67.600 1.00 59.66 176 ALA A O 1
ATOM 1334 N N . ASP A 1 177 ? 44.402 9.084 -68.987 1.00 65.88 177 ASP A N 1
ATOM 1335 C CA . ASP A 1 177 ? 44.710 10.175 -68.054 1.00 65.88 177 ASP A CA 1
ATOM 1336 C C . ASP A 1 177 ? 43.429 10.906 -67.629 1.00 65.88 177 ASP A C 1
ATOM 1338 O O . ASP A 1 177 ? 43.126 11.002 -66.444 1.00 65.88 177 ASP A O 1
ATOM 1342 N N . ALA A 1 178 ? 42.571 11.280 -68.586 1.00 68.31 178 ALA A N 1
ATOM 1343 C CA . ALA A 1 178 ? 41.276 11.895 -68.278 1.00 68.31 178 ALA A CA 1
ATOM 1344 C C . ALA A 1 178 ? 40.355 10.976 -67.449 1.00 68.31 178 ALA A C 1
ATOM 1346 O O . ALA A 1 178 ? 39.512 11.439 -66.675 1.00 68.31 178 ALA A O 1
ATOM 1347 N N . ARG A 1 179 ? 40.490 9.654 -67.609 1.00 70.75 179 ARG A N 1
ATOM 1348 C CA . ARG A 1 179 ? 39.758 8.673 -66.801 1.00 70.75 179 ARG A CA 1
ATOM 1349 C C . ARG A 1 179 ? 40.358 8.531 -65.401 1.00 70.75 179 ARG A C 1
ATOM 1351 O O . ARG A 1 179 ? 39.591 8.326 -64.464 1.00 70.75 179 ARG A O 1
ATOM 1358 N N . ALA A 1 180 ? 41.676 8.637 -65.257 1.00 63.38 180 ALA A N 1
ATOM 1359 C CA . ALA A 1 180 ? 42.361 8.642 -63.970 1.00 63.38 180 ALA A CA 1
ATOM 1360 C C . ALA A 1 180 ? 41.986 9.889 -63.155 1.00 63.38 180 ALA A C 1
ATOM 1362 O O . ALA A 1 180 ? 41.556 9.743 -62.015 1.00 63.38 180 ALA A O 1
ATOM 1363 N N . ASP A 1 181 ? 41.998 11.074 -63.771 1.00 74.12 181 ASP A N 1
ATOM 1364 C CA . ASP A 1 181 ? 41.573 12.330 -63.134 1.00 74.12 181 ASP A CA 1
ATOM 1365 C C . ASP A 1 181 ? 40.123 12.256 -62.638 1.00 74.12 181 ASP A C 1
ATOM 1367 O O . ASP A 1 181 ? 39.798 12.667 -61.523 1.00 74.12 181 ASP A O 1
ATOM 1371 N N . ARG A 1 182 ? 39.232 11.675 -63.451 1.00 72.50 182 ARG A N 1
ATOM 1372 C CA . ARG A 1 182 ? 37.831 11.474 -63.067 1.00 72.50 182 ARG A CA 1
ATOM 1373 C C . ARG A 1 182 ? 37.684 10.509 -61.890 1.00 72.50 182 ARG A C 1
ATOM 1375 O O . ARG A 1 182 ? 36.891 10.775 -60.992 1.00 72.50 182 ARG A O 1
ATOM 1382 N N . LEU A 1 183 ? 38.431 9.406 -61.890 1.00 69.06 183 LEU A N 1
ATOM 1383 C CA . LEU A 1 183 ? 38.422 8.446 -60.784 1.00 69.06 183 LEU A CA 1
ATOM 1384 C C . LEU A 1 183 ? 38.989 9.056 -59.499 1.00 69.06 183 LEU A C 1
ATOM 1386 O O . LEU A 1 183 ? 38.475 8.762 -58.425 1.00 69.06 183 LEU A O 1
ATOM 1390 N N . GLN A 1 184 ? 39.997 9.923 -59.602 1.00 71.06 184 GLN A N 1
ATOM 1391 C CA . GLN A 1 184 ? 40.556 10.641 -58.460 1.00 71.06 184 GLN A CA 1
ATOM 1392 C C . GLN A 1 184 ? 39.520 11.586 -57.838 1.00 71.06 184 GLN A C 1
ATOM 1394 O O . GLN A 1 184 ? 39.296 11.545 -56.633 1.00 71.06 184 GLN A O 1
ATOM 1399 N N . LEU A 1 185 ? 38.807 12.357 -58.665 1.00 76.88 185 LEU A N 1
ATOM 1400 C CA . LEU A 1 185 ? 37.698 13.214 -58.229 1.00 76.88 185 LEU A CA 1
ATOM 1401 C C . LEU A 1 185 ? 36.563 12.425 -57.558 1.00 76.88 185 LEU A C 1
ATOM 1403 O O . LEU A 1 185 ? 36.032 12.846 -56.530 1.00 76.88 185 LEU A O 1
ATOM 1407 N N . GLU A 1 186 ? 36.186 11.278 -58.128 1.00 74.06 186 GLU A N 1
ATOM 1408 C CA . GLU A 1 186 ? 35.185 10.387 -57.531 1.00 74.06 186 GLU A CA 1
ATOM 1409 C C . GLU A 1 186 ? 35.682 9.816 -56.188 1.00 74.06 186 GLU A C 1
ATOM 1411 O O . GLU 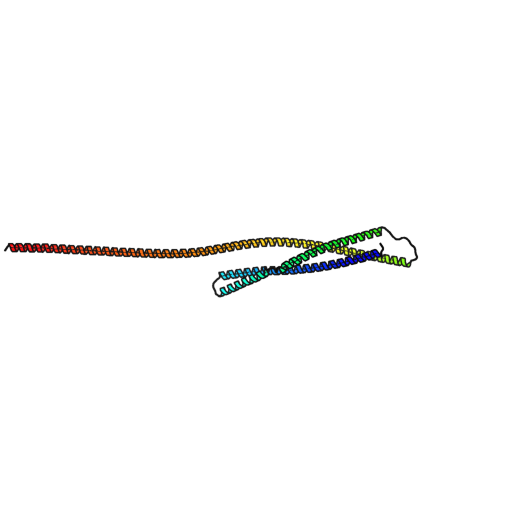A 1 186 ? 34.919 9.765 -55.223 1.00 74.06 186 GLU A O 1
ATOM 1416 N N . MET A 1 187 ? 36.965 9.460 -56.083 1.00 73.50 187 MET A N 1
ATOM 1417 C CA . MET A 1 187 ? 37.571 8.960 -54.847 1.00 73.50 187 MET A CA 1
ATOM 1418 C C . MET A 1 187 ? 37.626 10.031 -53.752 1.00 73.50 187 MET A C 1
ATOM 1420 O O . MET A 1 187 ? 37.257 9.747 -52.613 1.00 73.50 187 MET A O 1
ATOM 1424 N N . ASP A 1 188 ? 38.016 11.261 -54.082 1.00 71.69 188 ASP A N 1
ATOM 1425 C CA . ASP A 1 188 ? 38.053 12.377 -53.132 1.00 71.69 188 ASP A CA 1
ATOM 1426 C C . ASP A 1 188 ? 36.643 12.718 -52.624 1.00 71.69 188 ASP A C 1
ATOM 1428 O O . ASP A 1 188 ? 36.436 12.933 -51.427 1.00 71.69 188 ASP A O 1
ATOM 1432 N N . SER A 1 189 ? 35.641 12.665 -53.510 1.00 73.12 189 SER A N 1
ATOM 1433 C CA . SER A 1 189 ? 34.232 12.827 -53.136 1.00 73.12 189 SER A CA 1
ATOM 1434 C C . SER A 1 189 ? 33.759 11.731 -52.173 1.00 73.12 189 SER A C 1
ATOM 1436 O O . SER A 1 189 ? 33.096 12.031 -51.176 1.00 73.12 189 SER A O 1
ATOM 1438 N N . VAL A 1 190 ? 34.137 10.472 -52.417 1.00 69.88 190 VAL A N 1
ATOM 1439 C CA . VAL A 1 190 ? 33.819 9.347 -51.524 1.00 69.88 190 VAL A CA 1
ATOM 1440 C C . VAL A 1 190 ? 34.541 9.479 -50.181 1.00 69.88 190 VAL A C 1
ATOM 1442 O O . VAL A 1 190 ? 33.914 9.271 -49.142 1.00 69.88 190 VAL A O 1
ATOM 1445 N N . LYS A 1 191 ? 35.818 9.884 -50.165 1.00 68.50 191 LYS A N 1
ATOM 1446 C CA . LYS A 1 191 ? 36.585 10.129 -48.930 1.00 68.50 191 LYS A CA 1
ATOM 1447 C C . LYS A 1 191 ? 35.943 11.217 -48.076 1.00 68.50 191 LYS A C 1
ATOM 1449 O O . LYS A 1 191 ? 35.826 11.057 -46.859 1.00 68.50 191 LYS A O 1
ATOM 1454 N N . GLN A 1 192 ? 35.474 12.289 -48.709 1.00 73.25 192 GLN A N 1
ATOM 1455 C CA . GLN A 1 192 ? 34.784 13.372 -48.018 1.00 73.25 192 GLN A CA 1
ATOM 1456 C C . GLN A 1 192 ? 33.413 12.933 -47.481 1.00 73.25 192 GLN A C 1
ATOM 1458 O O . GLN A 1 192 ? 33.079 13.236 -46.335 1.00 73.25 192 GLN A O 1
ATOM 1463 N N . ALA A 1 193 ? 32.644 12.164 -48.257 1.00 68.19 193 ALA A N 1
ATOM 1464 C CA . ALA A 1 193 ? 31.379 11.593 -47.795 1.00 68.19 193 ALA A CA 1
ATOM 1465 C C . ALA A 1 193 ? 31.577 10.629 -46.610 1.00 68.19 193 ALA A C 1
ATOM 1467 O O . ALA A 1 193 ? 30.819 10.681 -45.641 1.00 68.19 193 ALA A O 1
ATOM 1468 N N . ALA A 1 194 ? 32.624 9.801 -46.644 1.00 57.34 194 ALA A N 1
ATOM 1469 C CA . ALA A 1 194 ? 32.980 8.901 -45.552 1.00 57.34 194 ALA A CA 1
ATOM 1470 C C . ALA A 1 194 ? 33.387 9.668 -44.284 1.00 57.34 194 ALA A C 1
ATOM 1472 O O . ALA A 1 194 ? 32.901 9.348 -43.202 1.00 57.34 194 ALA A O 1
ATOM 1473 N N . HIS A 1 195 ? 34.204 10.720 -44.408 1.00 67.50 195 HIS A N 1
ATOM 1474 C CA . HIS A 1 195 ? 34.571 11.580 -43.277 1.00 67.50 195 HIS A CA 1
ATOM 1475 C C . HIS A 1 195 ? 33.349 12.222 -42.616 1.00 67.50 195 HIS A C 1
ATOM 1477 O O . HIS A 1 195 ? 33.208 12.165 -41.393 1.00 67.50 195 HIS A O 1
ATOM 1483 N N . ASN A 1 196 ? 32.440 12.781 -43.418 1.00 71.56 196 ASN A N 1
ATOM 1484 C CA . ASN A 1 196 ? 31.201 13.363 -42.906 1.00 71.56 196 ASN A CA 1
ATOM 1485 C C . ASN A 1 196 ? 30.357 12.307 -42.186 1.00 71.56 196 ASN A C 1
ATOM 1487 O O . ASN A 1 196 ? 29.845 12.557 -41.097 1.00 71.56 196 ASN A O 1
ATOM 1491 N N . ARG A 1 197 ? 30.276 11.096 -42.748 1.00 64.25 197 ARG A N 1
ATOM 1492 C CA . ARG A 1 197 ? 29.513 10.007 -42.143 1.00 64.25 197 ARG A CA 1
ATOM 1493 C C . ARG A 1 197 ? 30.110 9.530 -40.821 1.00 64.25 197 ARG A C 1
ATOM 1495 O O . ARG A 1 197 ? 29.367 9.271 -39.880 1.00 64.25 197 ARG A O 1
ATOM 1502 N N . VAL A 1 198 ? 31.435 9.442 -40.725 1.00 65.31 198 VAL A N 1
ATOM 1503 C CA . VAL A 1 198 ? 32.126 9.104 -39.473 1.00 65.31 198 VAL A CA 1
ATOM 1504 C C . VAL A 1 198 ? 31.861 10.170 -38.410 1.00 65.31 198 VAL A C 1
ATOM 1506 O O . VAL A 1 198 ? 31.565 9.819 -37.271 1.00 65.31 198 VAL A O 1
ATOM 1509 N N . ALA A 1 199 ? 31.898 11.454 -38.774 1.00 69.06 199 ALA A N 1
ATOM 1510 C CA . ALA A 1 199 ? 31.591 12.542 -37.847 1.00 69.06 199 ALA A CA 1
ATOM 1511 C C . ALA A 1 199 ? 30.138 12.479 -37.338 1.00 69.06 199 ALA A C 1
ATOM 1513 O O . ALA A 1 199 ? 29.903 12.595 -36.135 1.00 69.06 199 ALA A O 1
ATOM 1514 N N . GLU A 1 200 ? 29.170 12.227 -38.225 1.00 71.75 200 GLU A N 1
ATOM 1515 C CA . GLU A 1 200 ? 27.763 12.030 -37.847 1.00 71.75 200 GLU A CA 1
ATOM 1516 C C . GLU A 1 200 ? 27.582 10.848 -36.888 1.00 71.75 200 GLU A C 1
ATOM 1518 O O . GLU A 1 200 ? 26.890 10.969 -35.878 1.00 71.75 200 GLU A O 1
ATOM 1523 N N . LEU A 1 201 ? 28.219 9.710 -37.177 1.00 66.81 201 LEU A N 1
ATOM 1524 C CA . LEU A 1 201 ? 28.123 8.512 -36.343 1.00 66.81 201 LEU A CA 1
ATOM 1525 C C . LEU A 1 201 ? 28.775 8.712 -34.970 1.00 66.81 201 LEU A C 1
ATOM 1527 O O . LEU A 1 201 ? 28.237 8.251 -33.965 1.00 66.81 201 LEU A O 1
ATOM 1531 N N . GLN A 1 202 ? 29.898 9.429 -34.900 1.00 67.88 202 GLN A N 1
ATOM 1532 C CA . GLN A 1 202 ? 30.537 9.776 -33.627 1.00 67.88 202 GLN A CA 1
ATOM 1533 C C . GLN A 1 202 ? 29.648 10.676 -32.764 1.00 67.88 202 GLN A C 1
ATOM 1535 O O . GLN A 1 202 ? 29.609 10.516 -31.543 1.00 67.88 202 GLN A O 1
ATOM 1540 N N . GLU A 1 203 ? 28.925 11.607 -33.385 1.00 80.81 203 GLU A N 1
ATOM 1541 C CA . GLU A 1 203 ? 27.986 12.470 -32.674 1.00 80.81 203 GLU A CA 1
ATOM 1542 C C . GLU A 1 203 ? 26.754 11.689 -32.196 1.00 80.81 203 GLU A C 1
ATOM 1544 O O . GLU A 1 203 ? 26.352 11.812 -31.039 1.00 80.81 203 GLU A O 1
ATOM 1549 N N . GLN A 1 204 ? 26.207 10.802 -33.031 1.00 74.75 204 GLN A N 1
ATOM 1550 C CA . GLN A 1 204 ? 25.115 9.907 -32.633 1.00 74.75 204 GLN A CA 1
ATOM 1551 C C . GLN A 1 204 ? 25.515 8.987 -31.474 1.00 74.75 204 GLN A C 1
ATOM 1553 O O . GLN A 1 204 ? 24.725 8.791 -30.550 1.00 74.75 204 GLN A O 1
ATOM 1558 N N . LEU A 1 205 ? 26.745 8.464 -31.482 1.00 68.25 205 LEU A N 1
ATOM 1559 C CA . LEU A 1 205 ? 27.263 7.641 -30.392 1.00 68.25 205 LEU A CA 1
ATOM 1560 C C . LEU A 1 205 ? 27.356 8.443 -29.088 1.00 68.25 205 LEU A C 1
ATOM 1562 O O . LEU A 1 205 ? 26.864 7.984 -28.060 1.00 68.25 205 LEU A O 1
ATOM 1566 N N . ARG A 1 206 ? 27.884 9.675 -29.134 1.00 84.19 206 ARG A N 1
ATOM 1567 C CA . ARG A 1 206 ? 27.913 10.568 -27.961 1.00 84.19 206 ARG A CA 1
ATOM 1568 C C . ARG A 1 206 ? 26.521 10.846 -27.404 1.00 84.19 206 ARG A C 1
ATOM 1570 O O . ARG A 1 206 ? 26.333 10.828 -26.188 1.00 84.19 206 ARG A O 1
ATOM 1577 N N . GLN A 1 207 ? 25.551 11.106 -28.276 1.00 84.12 207 GLN A N 1
ATOM 1578 C CA . GLN A 1 207 ? 24.168 11.350 -27.867 1.00 84.12 207 GLN A CA 1
ATOM 1579 C C . GLN A 1 207 ? 23.538 10.098 -27.246 1.00 84.12 207 GLN A C 1
ATOM 1581 O O . GLN A 1 207 ? 22.870 10.197 -26.216 1.00 84.12 207 GLN A O 1
ATOM 1586 N N . SER A 1 208 ? 23.794 8.923 -27.822 1.00 73.94 208 SER A N 1
ATOM 1587 C CA . SER A 1 208 ? 23.317 7.645 -27.291 1.00 73.94 208 SER A CA 1
ATOM 1588 C C . SER A 1 208 ? 23.928 7.327 -25.922 1.00 73.94 208 SER A C 1
ATOM 1590 O O . SER A 1 208 ? 23.202 6.960 -24.998 1.00 73.94 208 SER A O 1
ATOM 1592 N N . ASP A 1 209 ? 25.230 7.560 -25.741 1.00 73.81 209 ASP A N 1
ATOM 1593 C CA . ASP A 1 209 ? 25.906 7.379 -24.454 1.00 73.81 209 ASP A CA 1
ATOM 1594 C C . ASP A 1 209 ? 25.331 8.303 -23.374 1.00 73.81 209 ASP A C 1
ATOM 1596 O O . ASP A 1 209 ? 25.081 7.868 -22.246 1.00 73.81 209 ASP A O 1
ATOM 1600 N N . ALA A 1 210 ? 25.058 9.565 -23.719 1.00 82.62 210 ALA A N 1
ATOM 1601 C CA . ALA A 1 210 ? 24.422 10.510 -22.806 1.00 82.62 210 ALA A CA 1
ATOM 1602 C C . ALA A 1 210 ? 23.003 10.059 -22.412 1.00 82.62 210 ALA A C 1
ATOM 1604 O O . ALA A 1 210 ? 22.644 10.098 -21.232 1.00 82.62 210 ALA A O 1
ATOM 1605 N N . GLN A 1 211 ? 22.211 9.573 -23.372 1.00 81.31 211 GLN A N 1
ATOM 1606 C CA . GLN A 1 211 ? 20.874 9.030 -23.114 1.00 81.31 211 GLN A CA 1
ATOM 1607 C C . GLN A 1 211 ? 20.922 7.776 -22.232 1.00 81.31 211 GLN A C 1
ATOM 1609 O O . GLN A 1 211 ? 20.126 7.648 -21.302 1.00 81.31 211 GLN A O 1
ATOM 1614 N N . LEU A 1 212 ? 21.876 6.870 -22.466 1.00 75.38 212 LEU A N 1
ATOM 1615 C CA . LEU A 1 212 ? 22.066 5.674 -21.642 1.00 75.38 212 LEU A CA 1
ATOM 1616 C C . LEU A 1 212 ? 22.479 6.022 -20.212 1.00 75.38 212 LEU A C 1
ATOM 1618 O O . LEU A 1 212 ? 22.009 5.384 -19.268 1.00 75.38 212 LEU A O 1
ATOM 1622 N N . GLN A 1 213 ? 23.334 7.028 -20.027 1.00 78.44 213 GLN A N 1
ATOM 1623 C CA . GLN A 1 213 ? 23.698 7.504 -18.694 1.00 78.44 213 GLN A CA 1
ATOM 1624 C C . GLN A 1 213 ? 22.495 8.099 -17.957 1.00 78.44 213 GLN A C 1
ATOM 1626 O O . GLN A 1 21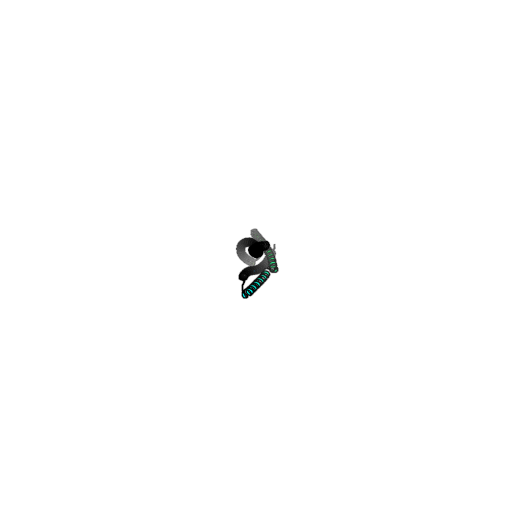3 ? 22.265 7.730 -16.805 1.00 78.44 213 GLN A O 1
ATOM 1631 N N . ALA A 1 214 ? 21.691 8.931 -18.626 1.00 77.19 214 ALA A N 1
ATOM 1632 C CA . ALA A 1 214 ? 20.468 9.492 -18.051 1.00 77.19 214 ALA A CA 1
ATOM 1633 C C . ALA A 1 214 ? 19.446 8.398 -17.682 1.00 77.19 214 ALA A C 1
ATOM 1635 O O . ALA A 1 214 ? 18.923 8.367 -16.569 1.00 77.19 214 ALA A O 1
ATOM 1636 N N . ALA A 1 215 ? 19.229 7.423 -18.567 1.00 72.19 215 ALA A N 1
ATOM 1637 C CA . ALA A 1 215 ? 18.339 6.298 -18.293 1.00 72.19 215 ALA A CA 1
ATOM 1638 C C . ALA A 1 215 ? 18.825 5.445 -17.106 1.00 72.19 215 ALA A C 1
ATOM 1640 O O . ALA A 1 215 ? 18.018 4.961 -16.311 1.00 72.19 215 ALA A O 1
ATOM 1641 N N . ARG A 1 216 ? 20.146 5.274 -16.949 1.00 75.06 216 ARG A N 1
ATOM 1642 C CA . ARG A 1 216 ? 20.736 4.572 -15.798 1.00 75.06 216 ARG A CA 1
ATOM 1643 C C . ARG A 1 216 ? 20.545 5.344 -14.494 1.00 75.06 216 ARG A C 1
ATOM 1645 O O . ARG A 1 216 ? 20.205 4.717 -13.491 1.00 75.06 216 ARG A O 1
ATOM 1652 N N . SER A 1 217 ? 20.731 6.666 -14.490 1.00 80.94 217 SER A N 1
ATOM 1653 C CA . SER A 1 217 ? 20.472 7.477 -13.293 1.00 80.94 217 SER A CA 1
ATOM 1654 C C . SER A 1 217 ? 18.996 7.462 -12.904 1.00 80.94 217 SER A C 1
ATOM 1656 O O . SER A 1 217 ? 18.681 7.290 -11.727 1.00 80.94 217 SER A O 1
ATOM 1658 N N . ASP A 1 218 ? 18.094 7.541 -13.883 1.00 81.62 218 ASP A N 1
ATOM 1659 C CA . ASP A 1 218 ? 16.651 7.481 -13.642 1.00 81.62 218 ASP A CA 1
ATOM 1660 C C . ASP A 1 218 ? 16.224 6.111 -13.110 1.00 81.62 218 ASP A C 1
ATOM 1662 O O . ASP A 1 218 ? 15.434 6.022 -12.169 1.00 81.62 218 ASP A O 1
ATOM 1666 N N . ALA A 1 219 ? 16.774 5.026 -13.662 1.00 67.12 219 ALA A N 1
ATOM 1667 C CA . ALA A 1 219 ? 16.523 3.675 -13.171 1.00 67.12 219 ALA A CA 1
ATOM 1668 C C . ALA A 1 219 ? 17.005 3.492 -11.722 1.00 67.12 219 ALA A C 1
ATOM 1670 O O . ALA A 1 219 ? 16.284 2.912 -10.908 1.00 67.12 219 ALA A O 1
ATOM 1671 N N . ALA A 1 220 ? 18.183 4.023 -11.377 1.00 75.25 220 ALA A N 1
ATOM 1672 C CA . ALA A 1 220 ? 18.693 3.994 -10.008 1.00 75.25 220 ALA A CA 1
ATOM 1673 C C . ALA A 1 220 ? 17.792 4.791 -9.049 1.00 75.25 220 ALA A C 1
ATOM 1675 O O . ALA A 1 220 ? 17.441 4.290 -7.983 1.00 75.25 220 ALA A O 1
ATOM 1676 N N . ALA A 1 221 ? 17.347 5.990 -9.443 1.00 80.56 221 ALA A N 1
ATOM 1677 C CA . ALA A 1 221 ? 16.432 6.803 -8.642 1.00 80.56 221 ALA A CA 1
ATOM 1678 C C . ALA A 1 221 ? 15.080 6.103 -8.408 1.00 80.56 221 ALA A C 1
ATOM 1680 O O . ALA A 1 221 ? 14.572 6.090 -7.284 1.00 80.56 221 ALA A O 1
ATOM 1681 N N . ARG A 1 222 ? 14.524 5.461 -9.446 1.00 77.88 222 ARG A N 1
ATOM 1682 C CA . ARG A 1 222 ? 13.293 4.662 -9.336 1.00 77.88 222 ARG A CA 1
ATOM 1683 C C . ARG A 1 222 ? 13.466 3.460 -8.404 1.00 77.88 222 ARG A C 1
ATOM 1685 O O . ARG A 1 222 ? 12.552 3.183 -7.634 1.00 77.88 222 ARG A O 1
ATOM 1692 N N . SER A 1 223 ? 14.620 2.786 -8.428 1.00 78.25 223 SER A N 1
ATOM 1693 C CA . SER A 1 223 ? 14.919 1.668 -7.517 1.00 78.25 223 SER A CA 1
ATOM 1694 C C . SER A 1 223 ? 14.902 2.112 -6.056 1.00 78.25 223 SER A C 1
ATOM 1696 O O . SER A 1 223 ? 14.202 1.517 -5.246 1.00 78.25 223 SER A O 1
ATOM 1698 N N . THR A 1 224 ? 15.596 3.205 -5.727 1.00 84.31 224 THR A N 1
ATOM 1699 C CA . THR A 1 224 ? 15.628 3.737 -4.356 1.00 84.31 224 THR A CA 1
ATOM 1700 C C . THR A 1 224 ? 14.234 4.147 -3.873 1.00 84.31 224 THR A C 1
ATOM 1702 O O . THR A 1 224 ? 13.875 3.912 -2.720 1.00 84.31 224 THR A O 1
ATOM 1705 N N . SER A 1 225 ? 13.420 4.738 -4.756 1.00 78.38 225 SER A N 1
ATOM 1706 C CA . SER A 1 225 ? 12.028 5.078 -4.439 1.00 78.38 225 SER A CA 1
ATOM 1707 C C . SER A 1 225 ? 11.170 3.832 -4.205 1.00 78.38 225 SER A C 1
ATOM 1709 O O . SER A 1 225 ? 10.332 3.840 -3.307 1.00 78.38 225 SER A O 1
ATOM 1711 N N . ALA A 1 226 ? 11.367 2.766 -4.985 1.00 74.50 226 ALA A N 1
ATOM 1712 C CA . ALA A 1 226 ? 10.643 1.509 -4.819 1.00 74.50 226 ALA A CA 1
ATOM 1713 C C . ALA A 1 226 ? 10.991 0.824 -3.488 1.00 74.50 226 ALA A C 1
ATOM 1715 O O . ALA A 1 226 ? 10.086 0.390 -2.778 1.00 74.50 226 ALA A O 1
ATOM 1716 N N . ASP A 1 227 ? 12.272 0.806 -3.110 1.00 82.25 227 ASP A N 1
ATOM 1717 C CA . ASP A 1 227 ? 12.718 0.269 -1.819 1.00 82.25 227 ASP A CA 1
ATOM 1718 C C . ASP A 1 227 ? 12.127 1.068 -0.647 1.00 82.25 227 ASP A C 1
ATOM 1720 O O . ASP A 1 227 ? 11.652 0.489 0.332 1.00 82.25 227 ASP A O 1
ATOM 1724 N N . SER A 1 228 ? 12.071 2.400 -0.767 1.00 78.00 228 SER A N 1
ATOM 1725 C CA . SER A 1 228 ? 11.421 3.258 0.230 1.00 78.00 228 SER A CA 1
ATOM 1726 C C . SER A 1 228 ? 9.917 2.981 0.347 1.00 78.00 228 SER A C 1
ATOM 1728 O O . SER A 1 228 ? 9.402 2.894 1.462 1.00 78.00 228 SER A O 1
ATOM 1730 N N . HIS A 1 229 ? 9.213 2.789 -0.772 1.00 74.50 229 HIS A N 1
ATOM 1731 C CA . HIS A 1 229 ? 7.797 2.416 -0.754 1.00 74.50 229 HIS A CA 1
ATOM 1732 C C . HIS A 1 229 ? 7.564 1.033 -0.137 1.00 74.50 229 HIS A C 1
ATOM 1734 O O . HIS A 1 229 ? 6.615 0.865 0.628 1.00 74.50 229 HIS A O 1
ATOM 1740 N N . ALA A 1 230 ? 8.431 0.056 -0.417 1.00 75.25 230 ALA A N 1
ATOM 1741 C CA . ALA A 1 230 ? 8.349 -1.272 0.187 1.00 75.25 230 ALA A CA 1
ATOM 1742 C C . ALA A 1 230 ? 8.518 -1.207 1.715 1.00 75.25 230 ALA A C 1
ATOM 1744 O O . ALA A 1 230 ? 7.710 -1.783 2.443 1.00 75.25 230 ALA A O 1
ATOM 1745 N N . GLN A 1 231 ? 9.497 -0.434 2.200 1.00 77.31 231 GLN A N 1
ATOM 1746 C CA . GLN A 1 231 ? 9.702 -0.200 3.635 1.00 77.31 231 GLN A CA 1
ATOM 1747 C C . GLN A 1 231 ? 8.486 0.472 4.289 1.00 77.31 231 GLN A C 1
ATOM 1749 O O . GLN A 1 231 ? 7.997 -0.001 5.313 1.00 77.31 231 GLN A O 1
ATOM 1754 N N . GLN A 1 232 ? 7.939 1.523 3.671 1.00 73.62 232 GLN A N 1
ATOM 1755 C CA . GLN A 1 232 ? 6.735 2.199 4.171 1.00 73.62 232 GLN A CA 1
ATOM 1756 C C . GLN A 1 232 ? 5.519 1.264 4.222 1.00 73.62 232 GLN A C 1
ATOM 1758 O O . GLN A 1 232 ? 4.722 1.317 5.161 1.00 73.62 232 GLN A O 1
ATOM 1763 N N . GLN A 1 233 ? 5.366 0.392 3.226 1.00 72.25 233 GLN A N 1
ATOM 1764 C CA . GLN A 1 233 ? 4.274 -0.574 3.192 1.00 72.25 233 GLN A CA 1
ATOM 1765 C C . GLN A 1 233 ? 4.411 -1.630 4.295 1.00 72.25 233 GLN A C 1
ATOM 1767 O O . GLN A 1 233 ? 3.409 -2.045 4.883 1.00 72.25 233 GLN A O 1
ATOM 1772 N N . GLU A 1 234 ? 5.637 -2.046 4.608 1.00 82.06 234 GLU A N 1
ATOM 1773 C CA . GLU A 1 234 ? 5.911 -2.964 5.710 1.00 82.06 234 GLU A CA 1
ATOM 1774 C C . GLU A 1 234 ? 5.601 -2.324 7.072 1.00 82.06 234 GLU A C 1
ATOM 1776 O O . GLU A 1 234 ? 4.867 -2.917 7.866 1.00 82.06 234 GLU A O 1
ATOM 1781 N N . GLU A 1 235 ? 6.013 -1.072 7.298 1.00 79.69 235 GLU A N 1
ATOM 1782 C CA . GLU A 1 235 ? 5.636 -0.301 8.493 1.00 79.69 235 GLU A CA 1
ATOM 1783 C C . GLU A 1 235 ? 4.110 -0.164 8.638 1.00 79.69 235 GLU A C 1
ATOM 1785 O O . GLU A 1 235 ? 3.554 -0.387 9.718 1.00 79.69 235 GLU A O 1
ATOM 1790 N N . LEU A 1 236 ? 3.393 0.131 7.546 1.00 76.38 236 LEU A N 1
ATOM 1791 C CA . LEU A 1 236 ? 1.928 0.202 7.552 1.00 76.38 236 LEU A CA 1
ATOM 1792 C C . LEU A 1 236 ? 1.274 -1.140 7.894 1.00 76.38 236 LEU A C 1
ATOM 1794 O O . LEU A 1 236 ? 0.252 -1.166 8.588 1.00 76.38 236 LEU A O 1
ATOM 1798 N N . ASN A 1 237 ? 1.831 -2.254 7.421 1.00 80.06 237 ASN A N 1
ATOM 1799 C CA . ASN A 1 237 ? 1.323 -3.587 7.739 1.00 80.06 237 ASN A CA 1
ATOM 1800 C C . ASN A 1 237 ? 1.523 -3.926 9.222 1.00 80.06 237 ASN A C 1
ATOM 1802 O O . ASN A 1 237 ? 0.587 -4.425 9.857 1.00 80.06 237 ASN A O 1
ATOM 1806 N N . VAL A 1 238 ? 2.681 -3.581 9.796 1.00 87.81 238 VAL A N 1
ATOM 1807 C CA . VAL A 1 238 ? 2.940 -3.720 11.238 1.00 87.81 238 VAL A CA 1
ATOM 1808 C C . VAL A 1 238 ? 1.934 -2.890 12.039 1.00 87.81 238 VAL A C 1
ATOM 1810 O O . VAL A 1 238 ? 1.203 -3.450 12.858 1.00 87.81 238 VAL A O 1
ATOM 1813 N N . LEU A 1 239 ? 1.777 -1.600 11.727 1.00 80.06 239 LEU A N 1
ATOM 1814 C CA . LEU A 1 239 ? 0.827 -0.714 12.414 1.00 80.06 239 LEU A CA 1
ATOM 1815 C C . LEU A 1 239 ? -0.628 -1.204 12.313 1.00 80.06 239 LEU A C 1
ATOM 1817 O O . LEU A 1 239 ? -1.401 -1.098 13.268 1.00 80.06 239 LEU A O 1
ATOM 1821 N N . ARG A 1 240 ? -1.030 -1.774 11.169 1.00 78.62 240 ARG A N 1
ATOM 1822 C CA . ARG A 1 240 ? -2.362 -2.384 11.004 1.00 78.62 240 ARG A CA 1
ATOM 1823 C C . ARG A 1 240 ? -2.555 -3.589 11.921 1.00 78.62 240 ARG A C 1
ATOM 1825 O O . ARG A 1 240 ? -3.636 -3.734 12.497 1.00 78.62 240 ARG A O 1
ATOM 1832 N N . SER A 1 241 ? -1.532 -4.431 12.066 1.00 76.62 241 SER A N 1
ATOM 1833 C CA . SER A 1 241 ? -1.576 -5.591 12.961 1.00 76.62 241 SER A CA 1
ATOM 1834 C C . SER A 1 241 ? -1.679 -5.168 14.433 1.00 76.62 241 SER A C 1
ATOM 1836 O O . SER A 1 241 ? -2.548 -5.664 15.156 1.00 76.62 241 SER A O 1
ATOM 1838 N N . GLU A 1 242 ? -0.903 -4.162 14.847 1.00 83.25 242 GLU A N 1
ATOM 1839 C CA . GLU A 1 242 ? -0.946 -3.593 16.198 1.00 83.25 242 GLU A CA 1
ATOM 1840 C C . GLU A 1 242 ? -2.314 -2.976 16.507 1.00 83.25 242 GLU A C 1
ATOM 1842 O O . GLU A 1 242 ? -2.909 -3.252 17.551 1.00 83.25 242 GLU A O 1
ATOM 1847 N N . LEU A 1 243 ? -2.880 -2.207 15.569 1.00 73.31 243 LEU A N 1
ATOM 1848 C CA . LEU A 1 243 ? -4.225 -1.642 15.707 1.00 73.31 243 LEU A CA 1
ATOM 1849 C C . LEU A 1 243 ? -5.310 -2.717 15.829 1.00 73.31 243 LEU A C 1
ATOM 1851 O O . LEU A 1 243 ? -6.288 -2.516 16.553 1.00 73.31 243 LEU A O 1
ATOM 1855 N N . SER A 1 244 ? -5.171 -3.841 15.124 1.00 81.25 244 SER A N 1
ATOM 1856 C CA . SER A 1 244 ? -6.103 -4.966 15.249 1.00 81.25 244 SER A CA 1
ATOM 1857 C C . SER A 1 244 ? -6.042 -5.579 16.649 1.00 81.25 244 SER A C 1
ATOM 1859 O O . SER A 1 244 ? -7.079 -5.720 17.298 1.00 81.25 244 SER A O 1
ATOM 1861 N N . SER A 1 245 ? -4.831 -5.850 17.142 1.00 80.88 245 SER A N 1
ATOM 1862 C CA . SER A 1 245 ? -4.594 -6.389 18.488 1.00 80.88 245 SER A CA 1
ATOM 1863 C C . SER A 1 245 ? -5.128 -5.461 19.590 1.00 80.88 245 SER A C 1
ATOM 1865 O O . SER A 1 245 ? -5.828 -5.889 20.515 1.00 80.88 245 SER A O 1
ATOM 1867 N N . LEU A 1 246 ? -4.899 -4.150 19.459 1.00 76.62 246 LEU A N 1
ATOM 1868 C CA . LEU A 1 246 ? -5.416 -3.153 20.399 1.00 76.62 246 LEU A CA 1
ATOM 1869 C C . LEU A 1 246 ? -6.946 -3.084 20.398 1.00 76.62 246 LEU A C 1
ATOM 1871 O O . LEU A 1 246 ? -7.553 -2.982 21.464 1.00 76.62 246 LEU A O 1
ATOM 1875 N N . ARG A 1 247 ? -7.591 -3.171 19.228 1.00 76.19 247 ARG A N 1
ATOM 1876 C CA . ARG A 1 247 ? -9.062 -3.207 19.133 1.00 76.19 247 ARG A CA 1
ATOM 1877 C C . ARG A 1 247 ? -9.652 -4.439 19.800 1.00 76.19 247 ARG A C 1
ATOM 1879 O O . ARG A 1 247 ? -10.695 -4.339 20.441 1.00 76.19 247 ARG A O 1
ATOM 1886 N N . GLU A 1 248 ? -9.008 -5.587 19.647 1.00 83.12 248 GLU A N 1
ATOM 1887 C CA . GLU A 1 248 ? -9.440 -6.823 20.293 1.00 83.12 248 GLU A CA 1
ATOM 1888 C C . GLU A 1 248 ? -9.294 -6.737 21.816 1.00 83.12 248 GLU A C 1
ATOM 1890 O O . GLU A 1 248 ? -10.230 -7.052 22.553 1.00 83.12 248 GLU A O 1
ATOM 1895 N N . THR A 1 249 ? -8.178 -6.174 22.283 1.00 80.62 249 THR A N 1
ATOM 1896 C CA . THR A 1 249 ? -7.956 -5.893 23.706 1.00 80.62 249 THR A CA 1
ATOM 1897 C C . THR A 1 249 ? -9.020 -4.944 24.266 1.00 80.62 249 THR A C 1
ATOM 1899 O O . THR A 1 249 ? -9.568 -5.204 25.335 1.00 80.62 249 THR A O 1
ATOM 1902 N N . LEU A 1 250 ? -9.363 -3.876 23.539 1.00 76.31 250 LEU A N 1
ATOM 1903 C CA . LEU A 1 250 ? -10.425 -2.937 23.918 1.00 76.31 250 LEU A CA 1
ATOM 1904 C C . LEU A 1 250 ? -11.788 -3.626 24.040 1.00 76.31 250 LEU A C 1
ATOM 1906 O O . LEU A 1 250 ? -12.438 -3.486 25.070 1.00 76.31 250 LEU A O 1
ATOM 1910 N N . ARG A 1 251 ? -12.183 -4.440 23.052 1.00 82.31 251 ARG A N 1
ATOM 1911 C CA . ARG A 1 251 ? -13.445 -5.204 23.113 1.00 82.31 251 ARG A CA 1
ATOM 1912 C C . ARG A 1 251 ? -13.498 -6.140 24.317 1.00 82.31 251 ARG A C 1
ATOM 1914 O O . ARG A 1 251 ? -14.530 -6.231 24.975 1.00 82.31 251 ARG A O 1
ATOM 1921 N N . SER A 1 252 ? -12.391 -6.821 24.611 1.00 85.62 252 SER A N 1
ATOM 1922 C CA . SER A 1 252 ? -12.279 -7.686 25.789 1.00 85.62 252 SER A CA 1
ATOM 1923 C C . SER A 1 252 ? -12.445 -6.889 27.088 1.00 85.62 252 SER A C 1
ATOM 1925 O O . SER A 1 252 ? -13.193 -7.291 27.980 1.00 85.62 252 SER A O 1
ATOM 1927 N N . ARG A 1 253 ? -11.823 -5.707 27.179 1.00 80.50 253 ARG A N 1
ATOM 1928 C CA . ARG A 1 253 ? -11.962 -4.813 28.338 1.00 80.50 253 ARG A CA 1
ATOM 1929 C C . ARG A 1 253 ? -13.374 -4.255 28.492 1.00 80.50 253 ARG A C 1
ATOM 1931 O O . ARG A 1 253 ? -13.861 -4.204 29.617 1.00 80.50 253 ARG A O 1
ATOM 1938 N N . ASP A 1 254 ? -14.046 -3.902 27.401 1.00 78.69 2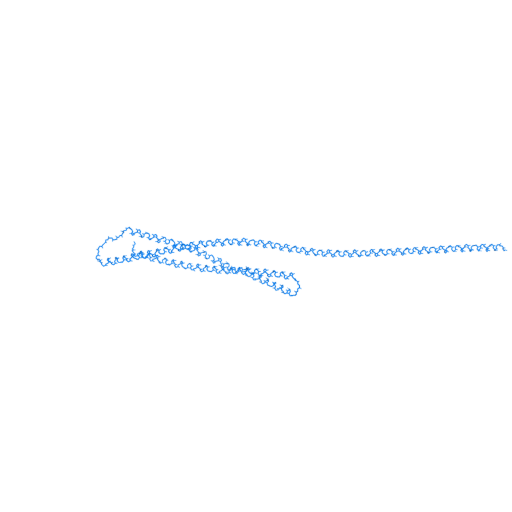54 ASP A N 1
ATOM 1939 C CA . ASP A 1 254 ? -15.439 -3.443 27.437 1.00 78.69 254 ASP A CA 1
ATOM 1940 C C . ASP A 1 254 ? -16.383 -4.541 27.944 1.00 78.69 254 ASP A C 1
ATOM 1942 O O . ASP A 1 254 ? -17.256 -4.271 28.773 1.00 78.69 254 ASP A O 1
ATOM 1946 N N . ALA A 1 255 ? -16.173 -5.790 27.515 1.00 80.38 255 ALA A N 1
ATOM 1947 C CA . ALA A 1 255 ? -16.932 -6.937 28.010 1.00 80.38 255 ALA A CA 1
ATOM 1948 C C . ALA A 1 255 ? -16.704 -7.165 29.516 1.00 80.38 255 ALA A C 1
ATOM 1950 O O . ALA A 1 255 ? -17.671 -7.284 30.268 1.00 80.38 255 ALA A O 1
ATOM 1951 N N . GLN A 1 256 ? -15.446 -7.129 29.974 1.00 80.06 256 GLN A N 1
ATOM 1952 C CA . GLN A 1 256 ? -15.108 -7.227 31.402 1.00 80.06 256 GLN A CA 1
ATOM 1953 C C . GLN A 1 256 ? -15.753 -6.106 32.225 1.00 80.06 256 GLN A C 1
ATOM 1955 O O . GLN A 1 256 ? -16.218 -6.324 33.342 1.00 80.06 256 GLN A O 1
ATOM 1960 N N . LEU A 1 257 ? -15.795 -4.890 31.680 1.00 79.81 257 LEU A N 1
ATOM 1961 C CA . LEU A 1 257 ? -16.376 -3.738 32.358 1.00 79.81 257 LEU A CA 1
ATOM 1962 C C . LEU A 1 257 ? -17.906 -3.845 32.438 1.00 79.81 257 LEU A C 1
ATOM 1964 O O . LEU A 1 257 ? -18.493 -3.473 33.456 1.00 79.81 257 LEU A O 1
ATOM 1968 N N . ALA A 1 258 ? -18.556 -4.386 31.406 1.00 79.00 258 ALA A N 1
ATOM 1969 C CA . ALA A 1 258 ? -19.984 -4.694 31.433 1.00 79.00 258 ALA A CA 1
ATOM 1970 C C . ALA A 1 258 ? -20.318 -5.770 32.481 1.00 79.00 258 ALA A C 1
ATOM 1972 O O . ALA A 1 258 ? -21.259 -5.593 33.256 1.00 79.00 258 ALA A O 1
ATOM 1973 N N . GLU A 1 259 ? -19.516 -6.834 32.560 1.00 81.12 259 GLU A N 1
ATOM 1974 C CA . GLU A 1 259 ? -19.667 -7.894 33.562 1.00 81.12 259 GLU A CA 1
ATOM 1975 C C . GLU A 1 259 ? -19.482 -7.354 34.988 1.00 81.12 259 GLU A C 1
ATOM 1977 O O . GLU A 1 259 ? -20.328 -7.576 35.856 1.00 81.12 259 GLU A O 1
ATOM 1982 N N . ALA A 1 260 ? -18.444 -6.545 35.217 1.00 78.00 260 ALA A N 1
ATOM 1983 C CA . ALA A 1 260 ? -18.210 -5.904 36.508 1.00 78.00 260 ALA A CA 1
ATOM 1984 C C . ALA A 1 260 ? -19.369 -4.978 36.918 1.00 78.00 260 ALA A C 1
ATOM 1986 O O . ALA A 1 260 ? -19.784 -4.978 38.077 1.00 78.00 260 ALA A O 1
ATOM 1987 N N . ARG A 1 261 ? -19.940 -4.217 35.974 1.00 82.44 261 ARG A N 1
ATOM 1988 C CA . ARG A 1 261 ? -21.122 -3.376 36.234 1.00 82.44 261 ARG A CA 1
ATOM 1989 C C . ARG A 1 261 ? -22.346 -4.206 36.620 1.00 82.44 261 ARG A C 1
ATOM 1991 O O . ARG A 1 261 ? -23.064 -3.816 37.538 1.00 82.44 261 ARG A O 1
ATOM 1998 N N . ALA A 1 262 ? -22.573 -5.338 35.956 1.00 86.25 262 ALA A N 1
ATOM 1999 C CA . ALA A 1 262 ? -23.666 -6.245 36.300 1.00 86.25 262 ALA A CA 1
ATOM 2000 C C . ALA A 1 262 ? -23.483 -6.844 37.706 1.00 86.25 262 ALA A C 1
ATOM 2002 O O . ALA A 1 262 ? -24.434 -6.876 38.488 1.00 86.25 262 ALA A O 1
ATOM 2003 N N . ALA A 1 263 ? -22.256 -7.237 38.062 1.00 85.00 263 ALA A N 1
ATOM 2004 C CA . ALA A 1 263 ? -21.933 -7.744 39.394 1.00 85.00 263 ALA A CA 1
ATOM 2005 C C . ALA A 1 263 ? -22.173 -6.694 40.493 1.00 85.00 263 ALA A C 1
ATOM 2007 O O . ALA A 1 263 ? -22.770 -7.008 41.522 1.00 85.00 263 ALA A O 1
ATOM 2008 N N . VAL A 1 264 ? -21.776 -5.435 40.263 1.00 85.62 264 VAL A N 1
ATOM 2009 C CA . VAL A 1 264 ? -22.040 -4.330 41.202 1.00 85.62 264 VAL A CA 1
ATOM 2010 C C . VAL A 1 264 ? -23.541 -4.100 41.375 1.00 85.62 264 VAL A C 1
ATOM 2012 O O . VAL A 1 264 ? -24.010 -4.010 42.506 1.00 85.62 264 VAL A O 1
ATOM 2015 N N . ALA A 1 265 ? -24.312 -4.068 40.284 1.00 86.25 265 ALA A N 1
ATOM 2016 C CA . ALA A 1 265 ? -25.763 -3.895 40.360 1.00 86.25 265 ALA A CA 1
ATOM 2017 C C . ALA A 1 265 ? -26.447 -5.025 41.153 1.00 86.25 265 ALA A C 1
ATOM 2019 O O . ALA A 1 265 ? -27.356 -4.760 41.941 1.00 86.25 265 ALA A O 1
ATOM 2020 N N . SER A 1 266 ? -25.987 -6.270 40.983 1.00 91.56 266 SER A N 1
ATOM 2021 C CA . SER A 1 266 ? -26.459 -7.413 41.775 1.00 91.56 266 SER A CA 1
ATOM 2022 C C . SER A 1 266 ? -26.129 -7.240 43.258 1.00 91.56 266 SER A C 1
ATOM 2024 O O . SER A 1 266 ? -27.016 -7.354 44.099 1.00 91.56 266 SER A O 1
ATOM 2026 N N . ALA A 1 267 ? -24.881 -6.897 43.584 1.00 86.94 267 ALA A N 1
ATOM 2027 C CA . ALA A 1 267 ? -24.454 -6.704 44.968 1.00 86.94 267 ALA A CA 1
ATOM 2028 C C . ALA A 1 267 ? -25.218 -5.559 45.658 1.00 86.94 267 ALA A C 1
ATOM 2030 O O . ALA A 1 267 ? -25.595 -5.670 46.823 1.00 86.94 267 ALA A O 1
ATOM 2031 N N . GLU A 1 268 ? -25.500 -4.465 44.946 1.00 88.06 268 GLU A N 1
ATOM 2032 C CA . GLU A 1 268 ? -26.339 -3.383 45.468 1.00 88.06 268 GLU A CA 1
ATOM 2033 C C . GLU A 1 268 ? -27.773 -3.842 45.763 1.00 88.06 268 GLU A C 1
ATOM 2035 O O . GLU A 1 268 ? -28.363 -3.404 46.756 1.00 88.06 268 GLU A O 1
ATOM 2040 N N . ALA A 1 269 ? -28.345 -4.712 44.926 1.00 90.88 269 ALA A N 1
ATOM 2041 C CA . ALA A 1 269 ? -29.667 -5.283 45.166 1.00 90.88 269 ALA A CA 1
ATOM 2042 C C . ALA A 1 269 ? -29.674 -6.167 46.424 1.00 90.88 269 ALA A C 1
ATOM 2044 O O . ALA A 1 269 ? -30.568 -6.017 47.263 1.00 90.88 269 ALA A O 1
ATOM 2045 N N . ASP A 1 270 ? -28.645 -6.999 46.607 1.00 91.56 270 ASP A N 1
ATOM 2046 C CA . ASP A 1 270 ? -28.483 -7.846 47.794 1.00 91.56 270 ASP A CA 1
ATOM 2047 C C . ASP A 1 270 ? -28.346 -7.009 49.074 1.00 91.56 270 ASP A C 1
ATOM 2049 O O . ASP A 1 270 ? -28.992 -7.292 50.086 1.00 91.56 270 ASP A O 1
ATOM 2053 N N . VAL A 1 271 ? -27.571 -5.918 49.027 1.00 92.31 271 VAL A N 1
ATOM 2054 C CA . VAL A 1 271 ? -27.435 -4.984 50.156 1.00 92.31 271 VAL A CA 1
ATOM 2055 C C . VAL A 1 271 ? -28.777 -4.340 50.506 1.00 92.31 271 VAL A C 1
ATOM 2057 O O . VAL A 1 271 ? -29.128 -4.271 51.686 1.00 92.31 271 VAL A O 1
ATOM 2060 N N . ARG A 1 272 ? -29.565 -3.901 49.513 1.00 93.44 272 ARG A N 1
ATOM 2061 C CA . ARG A 1 272 ? -30.905 -3.336 49.764 1.00 93.44 272 ARG A CA 1
ATOM 2062 C C . ARG A 1 272 ? -31.844 -4.371 50.383 1.00 93.44 272 ARG A C 1
ATOM 2064 O O . ARG A 1 272 ? -32.561 -4.041 51.328 1.00 93.44 272 ARG A O 1
ATOM 2071 N N . ALA A 1 273 ? -31.823 -5.611 49.896 1.00 91.31 273 ALA A N 1
ATOM 2072 C CA . ALA A 1 273 ? -32.626 -6.696 50.456 1.00 91.31 273 ALA A CA 1
ATOM 2073 C C . ALA A 1 273 ? -32.238 -6.992 51.916 1.00 91.31 273 ALA A C 1
ATOM 2075 O O . ALA A 1 273 ? -33.108 -7.093 52.783 1.00 91.31 273 ALA A O 1
ATOM 2076 N N . ALA A 1 274 ? -30.938 -7.039 52.221 1.00 91.56 274 ALA A N 1
ATOM 2077 C CA . ALA A 1 274 ? -30.444 -7.226 53.584 1.00 91.56 274 ALA A CA 1
ATOM 2078 C C . ALA A 1 274 ? -30.844 -6.067 54.518 1.00 91.56 274 ALA A C 1
ATOM 2080 O O . ALA A 1 274 ? -31.247 -6.294 55.662 1.00 91.56 274 ALA A O 1
ATOM 2081 N N . GLN A 1 275 ? -30.792 -4.821 54.034 1.00 92.12 275 GLN A N 1
ATOM 2082 C CA . GLN A 1 275 ? -31.248 -3.648 54.789 1.00 92.12 275 GLN A CA 1
ATOM 2083 C C . GLN A 1 275 ? -32.750 -3.712 55.098 1.00 92.12 275 GLN A C 1
ATOM 2085 O O . GLN A 1 275 ? -33.148 -3.449 56.233 1.00 92.12 275 GLN A O 1
ATOM 2090 N N . GLN A 1 276 ? -33.579 -4.111 54.128 1.00 95.69 276 GLN A N 1
ATOM 2091 C CA . GLN A 1 276 ? -35.018 -4.303 54.333 1.00 95.69 276 GLN A CA 1
ATOM 2092 C C . GLN A 1 276 ? -35.308 -5.414 55.346 1.00 95.69 276 GLN A C 1
ATOM 2094 O O . GLN A 1 276 ? -36.131 -5.222 56.239 1.00 95.69 276 GLN A O 1
ATOM 2099 N N . ALA A 1 277 ? -34.601 -6.544 55.260 1.00 94.44 277 ALA A N 1
ATOM 2100 C CA . ALA A 1 277 ? -34.736 -7.636 56.221 1.00 94.44 277 ALA A CA 1
ATOM 2101 C C . ALA A 1 277 ? -34.363 -7.189 57.645 1.00 94.44 277 ALA A C 1
ATOM 2103 O O . ALA A 1 277 ? -35.089 -7.469 58.599 1.00 94.44 277 ALA A O 1
ATOM 2104 N N . THR A 1 278 ? -33.278 -6.423 57.782 1.00 92.44 278 THR A N 1
ATOM 2105 C CA . THR A 1 278 ? -32.841 -5.873 59.075 1.00 92.44 278 THR A CA 1
ATOM 2106 C C . THR A 1 278 ? -33.872 -4.893 59.644 1.00 92.44 278 THR A C 1
ATOM 2108 O O . THR A 1 278 ? -34.187 -4.950 60.832 1.00 92.44 278 THR A O 1
ATOM 2111 N N . ALA A 1 279 ? -34.445 -4.023 58.804 1.00 93.56 279 ALA A N 1
ATOM 2112 C CA . ALA A 1 279 ? -35.497 -3.093 59.212 1.00 93.56 279 ALA A CA 1
ATOM 2113 C C . ALA A 1 279 ? -36.774 -3.825 59.658 1.00 93.56 279 ALA A C 1
ATOM 2115 O O . ALA A 1 279 ? -37.331 -3.501 60.707 1.00 93.56 279 ALA A O 1
ATOM 2116 N N . ALA A 1 280 ? -37.198 -4.851 58.915 1.00 94.94 280 ALA A N 1
ATOM 2117 C CA . ALA A 1 280 ? -38.347 -5.679 59.275 1.00 94.94 280 ALA A CA 1
ATOM 2118 C C . ALA A 1 280 ? -38.130 -6.403 60.614 1.00 94.94 280 ALA A C 1
ATOM 2120 O O . ALA A 1 280 ? -39.022 -6.430 61.461 1.00 94.94 280 ALA A O 1
ATOM 2121 N N . GLN A 1 281 ? -36.926 -6.932 60.848 1.00 94.25 281 GLN A N 1
ATOM 2122 C CA . GLN A 1 281 ? -36.581 -7.589 62.108 1.00 94.25 281 GLN A CA 1
ATOM 2123 C C . GLN A 1 281 ? -36.563 -6.603 63.286 1.00 94.25 281 GLN A C 1
ATOM 2125 O O . GLN A 1 281 ? -37.048 -6.931 64.370 1.00 94.25 281 GLN A O 1
ATOM 2130 N N . ALA A 1 282 ? -36.057 -5.383 63.079 1.00 94.81 282 ALA A N 1
ATOM 2131 C CA . ALA A 1 282 ? -36.094 -4.325 64.086 1.00 94.81 282 ALA A CA 1
ATOM 2132 C C . ALA A 1 282 ? -37.534 -3.902 64.425 1.00 94.81 282 ALA A C 1
ATOM 2134 O O . ALA A 1 282 ? -37.856 -3.723 65.601 1.00 94.81 282 ALA A O 1
ATOM 2135 N N . GLN A 1 283 ? -38.411 -3.796 63.419 1.00 96.00 283 GLN A N 1
ATOM 2136 C CA . GLN A 1 283 ? -39.828 -3.498 63.624 1.00 96.00 283 GLN A CA 1
ATOM 2137 C C . GLN A 1 283 ? -40.529 -4.614 64.410 1.00 96.00 283 GLN A C 1
ATOM 2139 O O . GLN A 1 283 ? -41.167 -4.331 65.422 1.00 96.00 283 GLN A O 1
ATOM 2144 N N . ALA A 1 284 ? -40.337 -5.877 64.019 1.00 94.25 284 ALA A N 1
ATOM 2145 C CA . ALA A 1 284 ? -40.890 -7.019 64.744 1.00 94.25 284 ALA A CA 1
ATOM 2146 C C . ALA A 1 284 ? -40.409 -7.052 66.207 1.00 94.25 284 ALA A C 1
ATOM 2148 O O . ALA A 1 284 ? -41.197 -7.268 67.126 1.00 94.25 284 ALA A O 1
ATOM 2149 N N . ALA A 1 285 ? -39.126 -6.773 66.459 1.00 94.88 285 ALA A N 1
ATOM 2150 C CA . ALA A 1 285 ? -38.588 -6.694 67.817 1.00 94.88 285 ALA A CA 1
ATOM 2151 C C . ALA A 1 285 ? -39.225 -5.559 68.643 1.00 94.88 285 ALA A C 1
ATOM 2153 O O . ALA A 1 285 ? -39.506 -5.746 69.831 1.00 94.88 285 ALA A O 1
ATOM 2154 N N . ALA A 1 286 ? -39.481 -4.399 68.031 1.00 95.88 286 ALA A N 1
ATOM 2155 C CA . ALA A 1 286 ? -40.171 -3.287 68.683 1.00 95.88 286 ALA A CA 1
ATOM 2156 C C . ALA A 1 286 ? -41.632 -3.635 69.019 1.00 95.88 286 ALA A C 1
ATOM 2158 O O . ALA A 1 286 ? -42.081 -3.363 70.134 1.00 95.88 286 ALA A O 1
ATOM 2159 N N . GLU A 1 287 ? -42.346 -4.292 68.101 1.00 95.62 287 GLU A N 1
ATOM 2160 C CA . GLU A 1 287 ? -43.715 -4.779 68.313 1.00 95.62 287 GLU A CA 1
ATOM 2161 C C . GLU A 1 287 ? -43.774 -5.819 69.441 1.00 95.62 287 GLU A C 1
ATOM 2163 O O . GLU A 1 287 ? -44.601 -5.707 70.349 1.00 95.62 287 GLU A O 1
ATOM 2168 N N . HIS A 1 288 ? -42.845 -6.781 69.457 1.00 95.56 288 HIS A N 1
ATOM 2169 C CA . HIS A 1 288 ? -42.731 -7.761 70.539 1.00 95.56 288 HIS A CA 1
ATOM 2170 C C . HIS A 1 288 ? -42.454 -7.105 71.894 1.00 95.56 288 HIS A C 1
ATOM 2172 O O . HIS A 1 288 ? -43.062 -7.487 72.897 1.00 95.56 288 HIS A O 1
ATOM 2178 N N . LYS A 1 289 ? -41.569 -6.103 71.941 1.00 96.00 289 LYS A N 1
ATOM 2179 C CA . LYS A 1 289 ? -41.293 -5.354 73.171 1.00 96.00 289 LYS A CA 1
ATOM 2180 C C . LYS A 1 289 ? -42.537 -4.608 73.659 1.00 96.00 289 LYS A C 1
ATOM 2182 O O . LYS A 1 289 ? -42.878 -4.721 74.832 1.00 96.00 289 LYS A O 1
ATOM 2187 N N . ALA A 1 290 ? -43.243 -3.913 72.768 1.00 95.00 290 ALA A N 1
ATOM 2188 C CA . ALA A 1 290 ? -44.473 -3.203 73.111 1.00 95.00 290 ALA A CA 1
ATOM 2189 C C . ALA A 1 290 ? -45.562 -4.154 73.641 1.00 95.00 290 ALA A C 1
ATOM 2191 O O . ALA A 1 290 ? -46.221 -3.847 74.635 1.00 95.00 290 ALA A O 1
ATOM 2192 N N . ALA A 1 291 ? -45.717 -5.332 73.027 1.00 95.19 291 ALA A N 1
ATOM 2193 C CA . ALA A 1 291 ? -46.640 -6.360 73.501 1.00 95.19 291 ALA A CA 1
ATOM 2194 C C . ALA A 1 291 ? -46.256 -6.886 74.896 1.00 95.19 291 ALA A C 1
ATOM 2196 O O . ALA A 1 291 ? -47.123 -7.029 75.759 1.00 95.19 291 ALA A O 1
ATOM 2197 N N . ALA A 1 292 ? -44.964 -7.125 75.143 1.00 95.19 292 ALA A N 1
ATOM 2198 C CA . ALA A 1 292 ? -44.469 -7.556 76.449 1.00 95.19 292 ALA A CA 1
ATOM 2199 C C . ALA A 1 292 ? -44.679 -6.487 77.535 1.00 95.19 292 ALA A C 1
ATOM 2201 O O . ALA A 1 292 ? -45.104 -6.812 78.644 1.00 95.19 292 ALA A O 1
ATOM 2202 N N . ASP A 1 293 ? -44.422 -5.216 77.220 1.00 96.00 293 ASP A N 1
ATOM 2203 C CA . ASP A 1 293 ? -44.631 -4.102 78.148 1.00 96.00 293 ASP A CA 1
ATOM 2204 C C . ASP A 1 293 ? -46.126 -3.907 78.461 1.00 96.00 293 ASP A C 1
ATOM 2206 O O . ASP A 1 293 ? -46.490 -3.721 79.625 1.00 96.00 293 ASP A O 1
ATOM 2210 N N . LYS A 1 294 ? -47.012 -4.062 77.466 1.00 96.75 294 LYS A N 1
ATOM 2211 C CA . LYS A 1 294 ? -48.468 -4.076 77.680 1.00 96.75 294 LYS A CA 1
ATOM 2212 C C . LYS A 1 294 ? -48.901 -5.223 78.599 1.00 96.75 294 LYS A C 1
ATOM 2214 O O . LYS A 1 294 ? -49.622 -4.983 79.563 1.00 96.75 294 LYS A O 1
ATOM 2219 N N . ALA A 1 295 ? -48.429 -6.444 78.347 1.00 95.44 295 ALA A N 1
ATOM 2220 C CA . ALA A 1 295 ? -48.756 -7.603 79.181 1.00 95.44 295 ALA A CA 1
ATOM 2221 C C . ALA A 1 295 ? -48.277 -7.423 80.633 1.00 95.44 295 ALA A C 1
ATOM 2223 O O . ALA A 1 295 ? -48.987 -7.773 81.575 1.00 95.44 295 ALA A O 1
ATOM 2224 N N . ARG A 1 296 ? -47.094 -6.826 80.839 1.00 95.25 296 ARG A N 1
ATOM 2225 C CA . ARG A 1 296 ? -46.599 -6.467 82.180 1.00 95.25 296 ARG A CA 1
ATOM 2226 C C . ARG A 1 296 ? -47.504 -5.454 82.879 1.00 95.25 296 ARG A C 1
ATOM 2228 O O . ARG A 1 296 ? -47.761 -5.611 84.070 1.00 95.25 296 ARG A O 1
ATOM 2235 N N . ALA A 1 297 ? -47.996 -4.446 82.160 1.00 94.69 297 ALA A N 1
ATOM 2236 C CA . ALA A 1 297 ? -48.930 -3.468 82.713 1.00 94.69 297 ALA A CA 1
ATOM 2237 C C . ALA A 1 297 ? -50.268 -4.117 83.111 1.00 94.69 297 ALA A C 1
ATOM 2239 O O . ALA A 1 297 ? -50.757 -3.880 84.214 1.00 94.69 297 ALA A O 1
ATOM 2240 N N . GLU A 1 298 ? -50.822 -4.986 82.259 1.00 95.44 298 GLU A N 1
ATOM 2241 C CA . GLU A 1 298 ? -52.054 -5.734 82.548 1.00 95.44 298 GLU A CA 1
ATOM 2242 C C . GLU A 1 298 ? -51.896 -6.651 83.771 1.00 95.44 298 GLU A C 1
ATOM 2244 O O . GLU A 1 298 ? -52.758 -6.657 84.649 1.00 95.44 298 GLU A O 1
ATOM 2249 N N . LEU A 1 299 ? -50.768 -7.363 83.888 1.00 94.56 299 LEU A N 1
ATOM 2250 C CA . LEU A 1 299 ? -50.458 -8.185 85.064 1.00 94.56 299 LEU A CA 1
ATOM 2251 C C . LEU A 1 299 ? -50.320 -7.352 86.341 1.00 94.56 299 LEU A C 1
ATOM 2253 O O . LEU A 1 299 ? -50.819 -7.760 87.387 1.00 94.56 299 LEU A O 1
ATOM 2257 N N . SER A 1 300 ? -49.670 -6.187 86.271 1.00 94.75 300 SER A N 1
ATOM 2258 C CA . SER A 1 300 ? -49.559 -5.278 87.417 1.00 94.75 300 SER A CA 1
ATOM 2259 C C . SER A 1 300 ? -50.929 -4.787 87.884 1.00 94.75 300 SER A C 1
ATOM 2261 O O . SER A 1 300 ? -51.160 -4.678 89.087 1.00 94.75 300 SER A O 1
ATOM 2263 N N . LEU A 1 301 ? -51.833 -4.492 86.947 1.00 94.00 301 LEU A N 1
ATOM 2264 C CA . LEU A 1 301 ? -53.187 -4.040 87.255 1.00 94.00 301 LEU A CA 1
ATOM 2265 C C . LEU A 1 301 ? -54.021 -5.174 87.867 1.00 94.00 301 LEU A C 1
ATOM 2267 O O . LEU A 1 301 ? -54.670 -4.975 88.888 1.00 94.00 301 LEU A O 1
ATOM 2271 N N . ALA A 1 302 ? -53.925 -6.385 87.309 1.00 92.44 302 ALA A N 1
ATOM 2272 C CA . ALA A 1 302 ? -54.570 -7.572 87.864 1.00 92.44 302 ALA A CA 1
ATOM 2273 C C . ALA A 1 302 ? -54.064 -7.903 89.279 1.00 92.44 302 ALA A C 1
ATOM 2275 O O . ALA A 1 302 ? -54.867 -8.216 90.154 1.00 92.44 302 ALA A O 1
ATOM 2276 N N . ALA A 1 303 ? -52.754 -7.796 89.524 1.00 92.69 303 ALA A N 1
ATOM 2277 C CA . ALA A 1 303 ? -52.166 -7.998 90.847 1.00 92.69 303 ALA A CA 1
ATOM 2278 C C . ALA A 1 303 ? -52.669 -6.964 91.868 1.00 92.69 303 ALA A C 1
ATOM 2280 O O . ALA A 1 303 ? -52.975 -7.326 93.003 1.00 92.69 303 ALA A O 1
ATOM 2281 N N . ALA A 1 304 ? -52.810 -5.697 91.461 1.00 90.94 304 ALA A N 1
ATOM 2282 C CA . ALA A 1 304 ? -53.389 -4.657 92.308 1.00 90.94 304 ALA A CA 1
ATOM 2283 C C . ALA A 1 304 ? -54.851 -4.967 92.670 1.00 90.94 304 ALA A C 1
ATOM 2285 O O . ALA A 1 304 ? -55.206 -4.930 93.845 1.00 90.94 304 ALA A O 1
ATOM 2286 N N . SER A 1 305 ? -55.674 -5.367 91.694 1.00 92.38 305 SER A N 1
ATOM 2287 C CA . SER A 1 305 ? -57.060 -5.777 91.957 1.00 92.38 305 SER A CA 1
ATOM 2288 C C . SER A 1 305 ? -57.151 -6.999 92.876 1.00 92.38 305 SER A C 1
ATOM 2290 O O . SER A 1 305 ? -58.053 -7.085 93.703 1.00 92.38 305 SER A O 1
ATOM 2292 N N . LEU A 1 306 ? -56.220 -7.950 92.765 1.00 91.75 306 LEU A N 1
ATOM 2293 C CA . LEU A 1 306 ? -56.175 -9.124 93.640 1.00 91.75 306 LEU A CA 1
ATOM 2294 C C . LEU A 1 306 ? -55.874 -8.734 95.093 1.00 91.75 306 LEU A C 1
ATOM 2296 O O . LEU A 1 306 ? -56.562 -9.204 95.996 1.00 91.75 306 LEU A O 1
ATOM 2300 N N . ASN A 1 307 ? -54.926 -7.815 95.304 1.00 90.25 307 ASN A N 1
ATOM 2301 C CA . ASN A 1 307 ? -54.663 -7.247 96.628 1.00 90.25 307 ASN A CA 1
ATOM 2302 C C . ASN A 1 307 ? -55.900 -6.542 97.202 1.00 90.25 307 ASN A C 1
ATOM 2304 O O . ASN A 1 307 ? -56.221 -6.751 98.367 1.00 90.25 307 ASN A O 1
ATOM 2308 N N . GLU A 1 308 ? -56.629 -5.756 96.403 1.00 90.81 308 GLU A N 1
ATOM 2309 C CA . GLU A 1 308 ? -57.873 -5.111 96.856 1.00 90.81 308 GLU A CA 1
ATOM 2310 C C . GLU A 1 308 ? -58.935 -6.134 97.289 1.00 90.81 308 GLU A C 1
ATOM 2312 O O . GLU A 1 308 ? -59.618 -5.940 98.299 1.00 90.81 308 GLU A O 1
ATOM 2317 N N . VAL A 1 309 ? -59.066 -7.241 96.550 1.00 90.88 309 VAL A N 1
ATOM 2318 C CA . VAL A 1 309 ? -59.975 -8.346 96.895 1.00 90.88 309 VAL A CA 1
ATOM 2319 C C . VAL A 1 309 ? -59.545 -9.028 98.192 1.00 90.88 309 VAL A C 1
ATOM 2321 O O . VAL A 1 309 ? -60.395 -9.325 99.033 1.00 90.88 309 VAL A O 1
ATOM 2324 N N . ASP A 1 310 ? -58.251 -9.281 98.375 1.00 90.94 310 ASP A N 1
ATOM 2325 C CA . ASP A 1 310 ? -57.737 -9.914 99.589 1.00 90.94 310 ASP A CA 1
ATOM 2326 C C . ASP A 1 310 ? -57.881 -8.997 100.811 1.00 90.94 310 ASP A C 1
ATOM 2328 O O . ASP A 1 310 ? -58.320 -9.455 101.868 1.00 90.94 310 ASP A O 1
ATOM 2332 N N . GLU A 1 311 ? -57.641 -7.692 100.664 1.00 90.00 311 GLU A N 1
ATOM 2333 C CA . GLU A 1 311 ? -57.947 -6.710 101.707 1.00 90.00 311 GLU A CA 1
ATOM 2334 C C . GLU A 1 311 ? -59.439 -6.685 102.053 1.00 90.00 311 GLU A C 1
ATOM 2336 O O . GLU A 1 311 ? -59.796 -6.638 103.231 1.00 90.00 311 GLU A O 1
ATOM 2341 N N . ALA A 1 312 ? -60.325 -6.715 101.052 1.00 87.75 312 ALA A N 1
ATOM 2342 C CA . ALA A 1 312 ? -61.767 -6.753 101.278 1.00 87.75 312 ALA A CA 1
ATOM 2343 C C . ALA A 1 312 ? -62.185 -8.023 102.035 1.00 87.75 312 ALA A C 1
ATOM 2345 O O . ALA A 1 312 ? -62.913 -7.937 103.023 1.00 87.75 312 ALA A O 1
ATOM 2346 N N . ARG A 1 313 ? -61.656 -9.189 101.645 1.00 90.06 313 ARG A N 1
ATO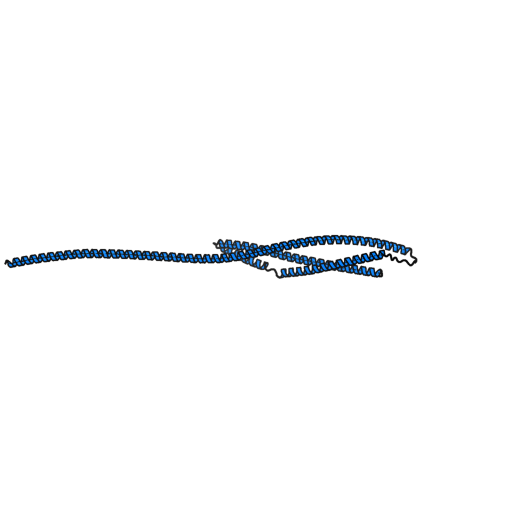M 2347 C CA . ARG A 1 313 ? -61.888 -10.459 102.353 1.00 90.06 313 ARG A CA 1
ATOM 2348 C C . ARG A 1 313 ? -61.402 -10.417 103.795 1.00 90.06 313 ARG A C 1
ATOM 2350 O O . ARG A 1 313 ? -62.062 -10.973 104.671 1.00 90.06 313 ARG A O 1
ATOM 2357 N N . GLU A 1 314 ? -60.265 -9.781 104.059 1.00 90.62 314 GLU A N 1
ATOM 2358 C CA . GLU A 1 314 ? -59.745 -9.664 105.419 1.00 90.62 314 GLU A CA 1
ATOM 2359 C C . GLU A 1 314 ? -60.601 -8.710 106.268 1.00 90.62 314 GLU A C 1
ATOM 2361 O O . GLU A 1 314 ? -60.920 -9.027 107.415 1.00 90.62 314 GLU A O 1
ATOM 2366 N N . ARG A 1 315 ? -61.087 -7.598 105.692 1.00 89.75 315 ARG A N 1
ATOM 2367 C CA . ARG A 1 315 ? -62.086 -6.729 106.345 1.00 89.75 315 ARG A CA 1
ATOM 2368 C C . ARG A 1 315 ? -63.367 -7.495 106.678 1.00 89.75 315 ARG A C 1
ATOM 2370 O O . ARG A 1 315 ? -63.872 -7.368 107.795 1.00 89.75 315 ARG A O 1
ATOM 2377 N N . ASP A 1 316 ? -63.869 -8.314 105.756 1.00 90.25 316 ASP A N 1
ATOM 2378 C CA . ASP A 1 316 ? -65.048 -9.155 105.985 1.00 90.25 316 ASP A CA 1
ATOM 2379 C C . ASP A 1 316 ? -64.800 -10.176 107.103 1.00 90.25 316 ASP A C 1
ATOM 2381 O O . ASP A 1 316 ? -65.625 -10.307 108.007 1.00 90.25 316 ASP A O 1
ATOM 2385 N N . ARG A 1 317 ? -63.640 -10.849 107.117 1.00 90.81 317 ARG A N 1
ATOM 2386 C CA . ARG A 1 317 ? -63.257 -11.784 108.193 1.00 90.81 317 ARG A CA 1
ATOM 2387 C C . ARG A 1 317 ? -63.215 -11.114 109.559 1.00 90.81 317 ARG A C 1
ATOM 2389 O O . ARG A 1 317 ? -63.772 -11.660 110.510 1.00 90.81 317 ARG A O 1
ATOM 2396 N N . VAL A 1 318 ? -62.587 -9.942 109.665 1.00 89.69 318 VAL A N 1
ATOM 2397 C CA . VAL A 1 318 ? -62.541 -9.169 110.916 1.00 89.69 318 VAL A CA 1
ATOM 2398 C C . VAL A 1 318 ? -63.954 -8.784 111.354 1.00 89.69 318 VAL A C 1
ATOM 2400 O O . VAL A 1 318 ? -64.295 -8.925 112.528 1.00 89.69 318 VAL A O 1
ATOM 2403 N N . THR A 1 319 ? -64.797 -8.350 110.414 1.00 90.12 319 THR A N 1
ATOM 2404 C CA . THR A 1 319 ? -66.190 -7.964 110.683 1.00 90.12 319 THR A CA 1
ATOM 2405 C C . THR A 1 319 ? -67.010 -9.151 111.192 1.00 90.12 319 THR A C 1
ATOM 2407 O O . THR A 1 319 ? -67.703 -9.032 112.203 1.00 90.12 319 THR A O 1
ATOM 2410 N N . ILE A 1 320 ? -66.881 -10.316 110.550 1.00 88.31 320 ILE A N 1
ATOM 2411 C CA . ILE A 1 320 ? -67.516 -11.567 110.980 1.00 88.31 320 ILE A CA 1
ATOM 2412 C C . ILE A 1 320 ? -67.017 -11.957 112.374 1.00 88.31 320 ILE A C 1
ATOM 2414 O O . ILE A 1 320 ? -67.833 -12.195 113.255 1.00 88.31 320 ILE A O 1
ATOM 2418 N N . ALA A 1 321 ? -65.703 -11.956 112.617 1.00 85.06 321 ALA A N 1
ATOM 2419 C CA . ALA A 1 321 ? -65.136 -12.306 113.920 1.00 85.06 321 ALA A CA 1
ATOM 2420 C C . ALA A 1 321 ? -65.640 -11.385 115.047 1.00 85.06 321 ALA A C 1
ATOM 2422 O O . ALA A 1 321 ? -65.965 -11.856 116.137 1.00 85.06 321 ALA A O 1
ATOM 2423 N N . GLN A 1 322 ? -65.762 -10.079 114.785 1.00 87.19 322 GLN A N 1
ATOM 2424 C CA . GLN A 1 322 ? -66.352 -9.126 115.730 1.00 87.19 322 GLN A CA 1
ATOM 2425 C C . GLN A 1 322 ? -67.842 -9.395 115.979 1.00 87.19 322 GLN A C 1
ATOM 2427 O O . GLN A 1 322 ? -68.293 -9.288 117.120 1.00 87.19 322 GLN A O 1
ATOM 2432 N N . ALA A 1 323 ? -68.608 -9.732 114.937 1.00 84.38 323 ALA A N 1
ATOM 2433 C CA . ALA A 1 323 ? -70.020 -10.084 115.063 1.00 84.38 323 ALA A CA 1
ATOM 2434 C C . ALA A 1 323 ? -70.208 -11.371 115.882 1.00 84.38 323 ALA A C 1
ATOM 2436 O O . ALA A 1 323 ? -71.028 -11.382 116.799 1.00 84.38 323 ALA A O 1
ATOM 2437 N N . THR A 1 324 ? -69.398 -12.403 115.628 1.00 85.75 324 THR A N 1
ATOM 2438 C CA . THR A 1 324 ? -69.382 -13.647 116.409 1.00 85.75 324 THR A CA 1
ATOM 2439 C C . THR A 1 324 ? -69.040 -13.372 117.872 1.00 85.75 324 THR A C 1
ATOM 2441 O O . THR A 1 324 ? -69.797 -13.759 118.750 1.00 85.75 324 THR A O 1
ATOM 2444 N N . ALA A 1 325 ? -67.991 -12.593 118.157 1.00 81.19 325 ALA A N 1
ATOM 2445 C CA . ALA A 1 325 ? -67.624 -12.248 119.534 1.00 81.19 325 ALA A CA 1
ATOM 2446 C C . ALA A 1 325 ? -68.715 -11.448 120.277 1.00 81.19 325 ALA A C 1
ATOM 2448 O O . ALA A 1 325 ? -68.871 -11.583 121.491 1.00 81.19 325 ALA A O 1
ATOM 2449 N N . ARG A 1 326 ? -69.476 -10.597 119.571 1.00 82.81 326 ARG A N 1
ATOM 2450 C CA . ARG A 1 326 ? -70.650 -9.909 120.140 1.00 82.81 326 ARG A CA 1
ATOM 2451 C C . ARG A 1 326 ? -71.790 -10.884 120.424 1.00 82.81 326 ARG A C 1
ATOM 2453 O O . ARG A 1 326 ? -72.413 -10.761 121.473 1.00 82.81 326 ARG A O 1
ATOM 2460 N N . ALA A 1 327 ? -72.046 -11.831 119.523 1.00 77.50 327 ALA A N 1
ATOM 2461 C CA . ALA A 1 327 ? -73.049 -12.873 119.720 1.00 77.50 327 ALA A CA 1
ATOM 2462 C C . ALA A 1 327 ? -72.688 -13.790 120.901 1.00 77.50 327 ALA A C 1
ATOM 2464 O O . ALA A 1 327 ? -73.541 -14.044 121.743 1.00 77.50 327 ALA A O 1
ATOM 2465 N N . ASP A 1 328 ? -71.421 -14.194 121.023 1.00 79.81 328 ASP A N 1
ATOM 2466 C CA . ASP A 1 328 ? -70.928 -15.013 122.135 1.00 79.81 328 ASP A CA 1
ATOM 2467 C C . ASP A 1 328 ? -71.035 -14.277 123.481 1.00 79.81 328 ASP A C 1
ATOM 2469 O O . ASP A 1 328 ? -71.437 -14.869 124.480 1.00 79.81 328 ASP A O 1
ATOM 2473 N N . ARG A 1 329 ? -70.739 -12.966 123.523 1.00 75.75 329 ARG A N 1
ATOM 2474 C CA . ARG A 1 329 ? -70.979 -12.143 124.726 1.00 75.75 329 ARG A CA 1
ATOM 2475 C C . ARG A 1 329 ? -72.459 -12.043 125.072 1.00 75.75 329 ARG A C 1
ATOM 2477 O O . ARG A 1 329 ? -72.806 -12.231 126.229 1.00 75.75 329 ARG A O 1
ATOM 2484 N N . ALA A 1 330 ? -73.317 -11.786 124.086 1.00 72.31 330 ALA A N 1
ATOM 2485 C CA . ALA A 1 330 ? -74.761 -11.728 124.303 1.00 72.31 330 ALA A CA 1
ATOM 2486 C C . ALA A 1 330 ? -75.321 -13.075 124.794 1.00 72.31 330 ALA A C 1
ATOM 2488 O O . ALA A 1 330 ? -76.227 -13.092 125.617 1.00 72.31 330 ALA A O 1
ATOM 2489 N N . ALA A 1 331 ? -74.763 -14.198 124.333 1.00 69.81 331 ALA A N 1
ATOM 2490 C CA . ALA A 1 331 ? -75.120 -15.532 124.805 1.00 69.81 331 ALA A CA 1
ATOM 2491 C C . ALA A 1 331 ? -74.616 -15.832 126.230 1.00 69.81 331 ALA A C 1
ATOM 2493 O O . ALA A 1 331 ? -75.232 -16.633 126.921 1.00 69.81 331 ALA A O 1
ATOM 2494 N N . ALA A 1 332 ? -73.522 -15.205 126.676 1.00 69.12 332 ALA A N 1
ATOM 2495 C CA . ALA A 1 332 ? -72.996 -15.337 128.039 1.00 69.12 332 ALA A CA 1
ATOM 2496 C C . ALA A 1 332 ? -73.710 -14.440 129.074 1.00 69.12 332 ALA A C 1
ATOM 2498 O O . ALA A 1 332 ? -73.521 -14.625 130.274 1.00 69.12 332 ALA A O 1
ATOM 2499 N N . GLU A 1 333 ? -74.499 -13.461 128.620 1.00 67.31 333 GLU A N 1
ATOM 2500 C CA . GLU A 1 333 ? -75.303 -12.553 129.456 1.00 67.31 333 GLU A CA 1
ATOM 2501 C C . GLU A 1 333 ? -76.748 -13.058 129.697 1.00 67.31 333 GLU A C 1
ATOM 2503 O O . GLU A 1 333 ? -77.524 -12.378 130.373 1.00 67.31 333 GLU A O 1
ATOM 2508 N N . VAL A 1 334 ? -77.100 -14.245 129.180 1.00 53.19 334 VAL A N 1
ATOM 2509 C CA . VAL A 1 334 ? -78.385 -14.957 129.367 1.00 53.19 334 VAL A CA 1
ATOM 2510 C C . VAL A 1 334 ? -78.192 -16.165 130.278 1.00 53.19 334 VAL A C 1
ATOM 2512 O O . VAL A 1 334 ? -79.060 -16.370 131.157 1.00 53.19 334 VAL A O 1
#

Sequence (334 aa):
MSISGLQEEKLHLLSELSMEKELHSETIGRLEREREAVAATTASLEAERERVTFLEAELEATQVALLRRQRKGGDAEGGEQVSRLEAEVQRLRAELAAAASPSTNDRTELLSARRQLAASEETVAALQVQLADFIAQAEAAQESRATYDDLGLSESTLGLSQSQSASDLRAKLAAADARADRLQLEMDSVKQAAHNRVAELQEQLRQSDAQLQAARSDAAARSTSADSHAQQQEELNVLRSELSSLRETLRSRDAQLAEARAAVASAEADVRAAQQATAAQAQAAAEHKAAADKARAELSLAAASLNEVDEARERDRVTIAQATARADRAAAEV

Organism: NCBI:txid1486929